Protein AF-A0A940DM36-F1 (afdb_monomer)

Nearest PDB structures (foldseek):
  8oqk-assembly1_A-2  TM=9.450E-01  e=5.232E-14  Tannerella forsythia
  1zbs-assembly1_A-2  TM=9.490E-01  e=1.420E-13  Porphyromonas gingivalis W83
  8ow7-assembly3_E  TM=9.409E-01  e=2.709E-13  Tannerella forsythia
  1zxo-assembly1_F  TM=9.439E-01  e=8.768E-13  Bacteroides thetaiotaomicron
  8oqx-assembly1_B  TM=9.246E-01  e=1.109E-12  Tannerella forsythia

Solvent-accessible surface area (backbone atoms only — not comparable to full-atom values): 10507 Å² total; per-residue (Å²): 59,39,16,25,54,50,30,42,46,63,44,67,80,86,85,51,78,80,44,68,52,82,35,62,43,71,85,73,37,7,44,44,8,26,16,34,46,18,48,55,50,54,56,32,51,74,64,71,66,51,59,67,70,61,48,53,52,48,40,71,75,65,68,64,50,66,67,53,52,51,42,43,62,76,66,45,98,51,29,49,58,61,34,19,65,41,29,65,61,52,57,76,40,44,84,42,69,70,47,30,49,51,55,49,48,30,40,50,49,23,40,67,75,46,60,64,73,52,65,45,84,74,51,84,44,100,89,46,76,49,67,58,44,68,77,38,47,40,27,19,51,51,43,46,78,41,40,69,61,53,55,63,54,23,67,83,71,67,46,47,76,78,46,71,32,52,50,66,61,63,58,50,53,53,50,51,67,68,50,73,80,66,72,81,76,84,80,132

Organism: NCBI:txid2840765

Secondary structure (DSSP, 8-state):
-EESSSEEEEEE-SSSEEEEE---HHHH--TTSHHHHHHHHHHHHTTT-S-HHHHHHHHHHH---HHHHHHHHHH-SSHHHHHHTTHHHHHHTTTSHHHHHHHHHHHHHHHHHTGGGGPPP--EETTEEPPSS--EEEESHHHHHTHHHHHHHHHHHT--EEEEESSHHHHHHHHHHHHTT-PPPPP-

Mean predicted aligned error: 7.23 Å

Structure (mmCIF, N/CA/C/O backbone):
data_AF-A0A940DM36-F1
#
_entry.id   AF-A0A940DM36-F1
#
loop_
_atom_site.group_PDB
_atom_site.id
_atom_site.type_symbol
_atom_site.label_atom_id
_atom_site.label_alt_id
_atom_site.label_comp_id
_atom_site.label_asym_id
_atom_site.label_entity_id
_atom_site.label_seq_id
_atom_site.pdbx_PDB_ins_code
_atom_site.Cartn_x
_atom_site.Cartn_y
_atom_site.Cartn_z
_atom_site.occupancy
_atom_site.B_iso_or_equiv
_atom_site.auth_seq_id
_atom_site.auth_comp_id
_atom_site.auth_asym_id
_atom_site.auth_atom_id
_atom_site.pdbx_PDB_model_num
ATOM 1 N N . ALA A 1 1 ? 9.556 -6.119 -5.961 1.00 96.31 1 ALA A N 1
ATOM 2 C CA . ALA A 1 1 ? 8.873 -5.410 -4.863 1.00 96.31 1 ALA A CA 1
ATOM 3 C C . ALA A 1 1 ? 8.675 -6.355 -3.686 1.00 96.31 1 ALA A C 1
ATOM 5 O O . ALA A 1 1 ? 8.419 -7.535 -3.900 1.00 96.31 1 ALA A O 1
ATOM 6 N N . ILE A 1 2 ? 8.809 -5.846 -2.466 1.00 97.88 2 ILE A N 1
ATOM 7 C CA . ILE A 1 2 ? 8.424 -6.521 -1.224 1.00 97.88 2 ILE A CA 1
ATOM 8 C C . ILE A 1 2 ? 7.180 -5.798 -0.711 1.00 97.88 2 ILE A C 1
ATOM 10 O O . ILE A 1 2 ? 7.235 -4.581 -0.571 1.00 97.88 2 ILE A O 1
ATOM 14 N N . LEU A 1 3 ? 6.085 -6.515 -0.463 1.00 98.00 3 LEU A N 1
ATOM 15 C CA . LEU A 1 3 ? 4.818 -5.969 0.037 1.00 98.00 3 LEU A CA 1
ATOM 16 C C . LEU A 1 3 ? 4.295 -6.860 1.175 1.00 98.00 3 LEU A C 1
ATOM 18 O O . LEU A 1 3 ? 3.673 -7.897 0.940 1.00 98.00 3 LEU A O 1
ATOM 22 N N . GLY A 1 4 ? 4.592 -6.468 2.413 1.00 97.00 4 GLY A N 1
ATOM 23 C CA . GLY A 1 4 ? 4.181 -7.148 3.645 1.00 97.00 4 GLY A CA 1
ATOM 24 C C . GLY A 1 4 ? 3.753 -6.126 4.697 1.00 97.00 4 GLY A C 1
ATOM 25 O O . GLY A 1 4 ? 3.024 -5.190 4.376 1.00 97.00 4 GLY A O 1
ATOM 26 N N . THR A 1 5 ? 4.235 -6.273 5.938 1.00 96.81 5 THR A N 1
ATOM 27 C CA . THR A 1 5 ? 4.062 -5.254 6.992 1.00 96.81 5 THR A CA 1
ATOM 28 C C . THR A 1 5 ? 4.548 -3.884 6.523 1.00 96.81 5 THR A C 1
ATOM 30 O O . THR A 1 5 ? 3.810 -2.916 6.639 1.00 96.81 5 THR A O 1
ATOM 33 N N . GLY A 1 6 ? 5.751 -3.826 5.944 1.00 97.56 6 GLY A N 1
ATOM 34 C CA . GLY A 1 6 ? 6.279 -2.668 5.218 1.00 97.56 6 GLY A CA 1
ATOM 35 C C . GLY A 1 6 ? 6.361 -2.935 3.714 1.00 97.56 6 GLY A C 1
ATOM 36 O O . GLY A 1 6 ? 5.964 -4.004 3.233 1.00 97.56 6 GLY A O 1
ATOM 37 N N . SER A 1 7 ? 6.900 -1.974 2.967 1.00 98.12 7 SER A N 1
ATOM 38 C CA . SER A 1 7 ? 7.117 -2.108 1.525 1.00 98.12 7 SER A CA 1
ATOM 39 C C . SER A 1 7 ? 8.579 -1.855 1.167 1.00 98.12 7 SER A C 1
ATOM 41 O O . SER A 1 7 ? 9.306 -1.169 1.880 1.00 98.12 7 SER A O 1
ATOM 43 N N . ASN A 1 8 ? 9.043 -2.409 0.051 1.00 98.06 8 ASN A N 1
ATOM 44 C CA . ASN A 1 8 ? 10.325 -2.023 -0.531 1.00 98.06 8 ASN A CA 1
ATOM 45 C C . ASN A 1 8 ? 10.339 -2.314 -2.035 1.00 98.06 8 ASN A C 1
ATOM 47 O O . ASN A 1 8 ? 9.617 -3.181 -2.538 1.00 98.06 8 ASN A O 1
ATOM 51 N N . SER A 1 9 ? 11.202 -1.638 -2.781 1.00 98.06 9 SER A N 1
ATOM 52 C CA . SER A 1 9 ? 11.382 -1.879 -4.210 1.00 98.06 9 SER A CA 1
ATOM 53 C C . SER A 1 9 ? 12.857 -1.839 -4.583 1.00 98.06 9 SER A C 1
ATOM 55 O O . SER A 1 9 ? 13.638 -1.096 -4.002 1.00 98.06 9 SER A O 1
ATOM 57 N N . CYS A 1 10 ? 13.263 -2.643 -5.559 1.00 97.00 10 CYS A N 1
ATOM 58 C CA . C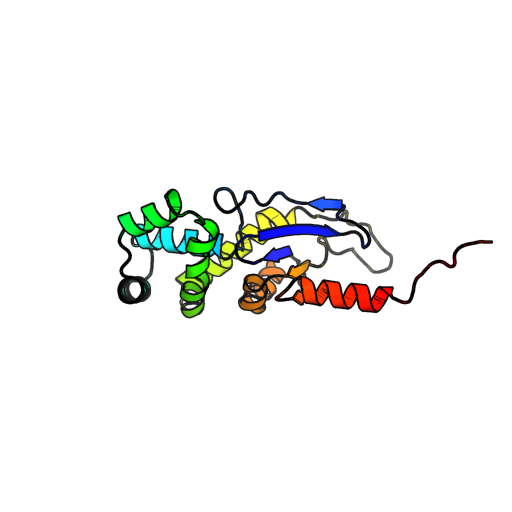YS A 1 10 ? 14.599 -2.560 -6.132 1.00 97.00 10 CYS A CA 1
ATOM 59 C C . CYS A 1 10 ? 14.589 -3.033 -7.586 1.00 97.00 10 CYS A C 1
ATOM 61 O O . CYS A 1 10 ? 13.700 -3.791 -7.983 1.00 97.00 10 CYS A O 1
ATOM 63 N N . LEU A 1 11 ? 15.587 -2.588 -8.347 1.00 96.50 11 LEU A N 1
ATOM 64 C CA . LEU A 1 11 ? 15.924 -3.105 -9.666 1.00 96.50 11 LEU A CA 1
ATOM 65 C C . LEU A 1 11 ? 17.074 -4.100 -9.525 1.00 96.50 11 LEU A C 1
ATOM 67 O O . LEU A 1 11 ? 18.105 -3.780 -8.928 1.00 96.50 11 LEU A O 1
ATOM 71 N N . TYR A 1 12 ? 16.876 -5.288 -10.083 1.00 93.75 12 TYR A N 1
ATOM 72 C CA . TYR A 1 12 ? 17.831 -6.388 -10.088 1.00 93.75 12 TYR A CA 1
ATOM 73 C C . TYR A 1 12 ? 18.274 -6.656 -11.527 1.00 93.75 12 TYR A C 1
ATOM 75 O O . TYR A 1 12 ? 17.419 -6.788 -12.399 1.00 93.75 12 TYR A O 1
ATOM 83 N N . ASP A 1 13 ? 19.581 -6.723 -11.776 1.00 90.62 13 ASP A N 1
ATOM 84 C CA . ASP A 1 13 ? 20.147 -6.935 -13.122 1.00 90.62 13 ASP A CA 1
ATOM 85 C C . ASP A 1 13 ? 20.336 -8.420 -13.489 1.00 90.62 13 ASP A C 1
ATOM 87 O O . ASP A 1 13 ? 20.765 -8.735 -14.595 1.00 90.62 13 ASP A O 1
ATOM 91 N N . GLY A 1 14 ? 19.995 -9.335 -12.577 1.00 90.69 14 GLY A N 1
ATOM 92 C CA . GLY A 1 14 ? 20.249 -10.772 -12.718 1.00 90.69 14 GLY A CA 1
ATOM 93 C C . GLY A 1 14 ? 21.382 -11.283 -11.828 1.00 90.69 14 GLY A C 1
ATOM 94 O O . GLY A 1 14 ? 21.450 -12.487 -11.587 1.00 90.69 14 GLY A O 1
ATOM 95 N N . GLU A 1 15 ? 22.212 -10.388 -11.287 1.00 92.06 15 GLU A N 1
ATOM 96 C CA . GLU A 1 15 ? 23.309 -10.722 -10.374 1.00 92.06 15 GLU A CA 1
ATOM 97 C C . GLU A 1 15 ? 23.196 -9.958 -9.051 1.00 92.06 15 GLU A C 1
ATOM 99 O O . GLU A 1 15 ? 23.295 -10.556 -7.976 1.00 92.06 15 GLU A O 1
ATOM 104 N N . ARG A 1 16 ? 22.909 -8.652 -9.106 1.00 94.12 16 ARG A N 1
ATOM 105 C CA . ARG A 1 16 ? 22.867 -7.751 -7.948 1.00 94.12 16 ARG A CA 1
ATOM 106 C C . ARG A 1 16 ? 21.761 -6.700 -8.042 1.00 94.12 16 ARG A C 1
ATOM 108 O O . ARG A 1 16 ? 21.152 -6.453 -9.080 1.00 94.12 16 ARG A O 1
ATOM 115 N N . ILE A 1 17 ? 21.505 -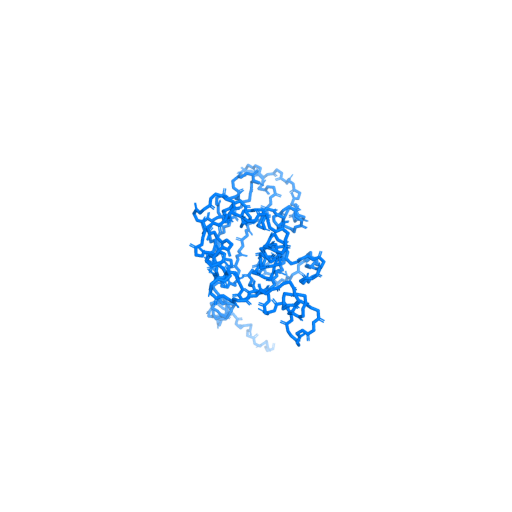6.048 -6.910 1.00 94.75 17 ILE A N 1
ATOM 116 C CA . ILE A 1 17 ? 20.630 -4.876 -6.849 1.00 94.75 17 ILE A CA 1
ATOM 117 C C . ILE A 1 17 ? 21.393 -3.668 -7.402 1.00 94.75 17 ILE A C 1
ATOM 119 O O . ILE A 1 17 ? 22.422 -3.284 -6.848 1.00 94.75 17 ILE A O 1
ATOM 123 N N . VAL A 1 18 ? 20.872 -3.053 -8.465 1.00 95.06 18 VAL A N 1
ATOM 124 C CA . VAL A 1 18 ? 21.487 -1.883 -9.127 1.00 95.06 18 VAL A CA 1
ATOM 125 C C . VAL A 1 18 ? 20.815 -0.563 -8.765 1.00 95.06 18 VAL A C 1
ATOM 127 O O . VAL A 1 18 ? 21.416 0.500 -8.894 1.00 95.06 18 VAL A O 1
ATOM 130 N N . LYS A 1 19 ? 19.568 -0.609 -8.284 1.00 95.62 19 LYS A N 1
ATOM 131 C CA . LYS A 1 19 ? 18.837 0.571 -7.812 1.00 95.62 19 LYS A CA 1
ATOM 132 C C . LYS A 1 19 ? 17.847 0.175 -6.726 1.00 95.62 19 LYS A C 1
ATOM 134 O O . LYS A 1 19 ? 17.208 -0.867 -6.820 1.00 95.62 19 LYS A O 1
ATOM 139 N N . ASN A 1 20 ? 17.690 1.022 -5.717 1.00 97.12 20 ASN A N 1
ATOM 140 C CA . ASN A 1 20 ? 16.698 0.872 -4.657 1.00 97.12 20 ASN A 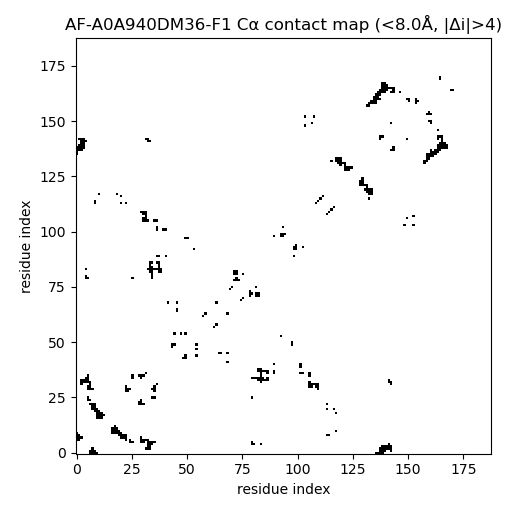CA 1
ATOM 141 C C . ASN A 1 20 ? 16.090 2.246 -4.364 1.00 97.12 20 ASN A C 1
ATOM 143 O O . ASN A 1 20 ? 16.818 3.216 -4.151 1.00 97.12 20 ASN A O 1
ATOM 147 N N . ILE A 1 21 ? 14.763 2.326 -4.382 1.00 97.69 21 ILE A N 1
ATOM 148 C CA . ILE A 1 21 ? 14.032 3.491 -3.894 1.00 97.69 21 ILE A CA 1
ATOM 149 C C . ILE A 1 21 ? 13.795 3.278 -2.406 1.00 97.69 21 ILE A C 1
ATOM 151 O O . ILE A 1 21 ? 13.248 2.253 -1.998 1.00 97.69 21 ILE A O 1
ATOM 155 N N . ARG A 1 22 ? 14.250 4.237 -1.596 1.00 96.94 22 ARG A N 1
ATOM 156 C CA . ARG A 1 22 ? 14.149 4.153 -0.139 1.00 96.94 22 ARG A CA 1
ATOM 157 C C . ARG A 1 22 ? 12.670 4.159 0.268 1.00 96.94 22 ARG A C 1
ATOM 159 O O . ARG A 1 22 ? 11.961 5.066 -0.157 1.00 96.94 22 ARG A O 1
ATOM 166 N N . PRO A 1 23 ? 12.221 3.222 1.120 1.00 95.69 23 PRO A N 1
ATOM 167 C CA . PRO A 1 23 ? 10.799 3.064 1.420 1.00 95.69 23 PRO A CA 1
ATOM 168 C C . PRO A 1 23 ? 10.243 4.104 2.401 1.00 95.69 23 PRO A C 1
ATOM 170 O O . PRO A 1 23 ? 9.039 4.182 2.578 1.00 95.69 23 PRO A O 1
ATOM 173 N N . GLY A 1 24 ? 11.086 4.876 3.098 1.00 94.62 24 GLY A N 1
ATOM 174 C CA . GLY A 1 24 ? 10.642 5.866 4.096 1.00 94.62 24 GLY A CA 1
ATOM 175 C C . GLY A 1 24 ? 10.113 5.268 5.409 1.00 94.62 24 GLY A C 1
ATOM 176 O O . GLY A 1 24 ? 10.009 5.982 6.405 1.00 94.62 24 GLY A O 1
ATOM 177 N N . GLY A 1 25 ? 9.847 3.959 5.437 1.00 94.44 25 GLY A N 1
ATOM 178 C CA . GLY A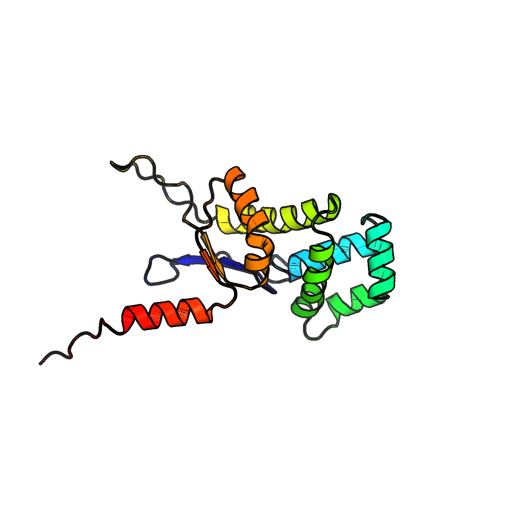 1 25 ? 9.295 3.260 6.592 1.00 94.44 25 GLY A CA 1
ATOM 179 C C . GLY A 1 25 ? 7.855 3.677 6.889 1.00 94.44 25 GLY A C 1
ATOM 180 O O . GLY A 1 25 ? 7.302 4.581 6.262 1.00 94.44 25 GLY A O 1
ATOM 181 N N . TYR A 1 26 ? 7.256 3.049 7.899 1.00 93.12 26 TYR A N 1
ATOM 182 C CA . TYR A 1 26 ? 5.830 3.206 8.189 1.00 93.12 26 TYR A CA 1
ATOM 183 C C . TYR A 1 26 ? 5.390 4.639 8.546 1.00 93.12 26 TYR A C 1
ATOM 185 O O . TYR A 1 26 ? 4.202 4.906 8.600 1.00 93.12 26 TYR A O 1
ATOM 193 N N . VAL A 1 27 ? 6.288 5.584 8.817 1.00 94.62 27 VAL A N 1
ATOM 194 C CA . VAL A 1 27 ? 5.876 6.974 9.088 1.00 94.62 27 VAL A CA 1
ATOM 195 C C . VAL A 1 27 ? 5.877 7.811 7.812 1.00 94.62 27 VAL A C 1
ATOM 197 O O . VAL A 1 27 ? 4.925 8.544 7.562 1.00 94.62 27 VAL A O 1
ATOM 200 N N . LEU A 1 28 ? 6.941 7.716 7.008 1.00 96.44 28 LEU A N 1
ATOM 201 C CA . LEU A 1 28 ? 7.188 8.635 5.888 1.00 96.44 28 LEU A CA 1
ATOM 202 C C . LEU A 1 28 ? 6.844 8.044 4.516 1.00 96.44 28 LEU A C 1
ATOM 204 O O . LEU A 1 28 ? 6.815 8.783 3.534 1.00 96.44 28 LEU A O 1
ATOM 208 N N . GLY A 1 29 ? 6.609 6.736 4.443 1.00 97.00 29 GLY A N 1
ATOM 209 C CA . GLY A 1 29 ? 6.252 6.041 3.214 1.00 97.00 29 GLY A CA 1
ATOM 210 C C . GLY A 1 29 ? 5.638 4.680 3.514 1.00 97.00 29 GLY A C 1
ATOM 211 O O . GLY A 1 29 ? 4.558 4.586 4.110 1.00 97.00 29 GLY A O 1
ATOM 212 N N . ASP A 1 30 ? 6.336 3.624 3.107 1.00 97.38 30 ASP A N 1
ATOM 213 C CA . ASP A 1 30 ? 5.845 2.250 3.085 1.00 97.38 30 ASP A CA 1
ATOM 214 C C . ASP A 1 30 ? 4.529 2.100 2.304 1.00 97.38 30 ASP A C 1
ATOM 216 O O . ASP A 1 30 ? 3.676 1.275 2.642 1.00 97.38 30 ASP A O 1
ATOM 220 N N . GLU A 1 31 ? 4.340 2.911 1.265 1.00 98.56 31 GLU A N 1
ATOM 221 C CA . GLU A 1 31 ? 3.142 2.864 0.436 1.00 98.56 31 GLU A CA 1
ATOM 222 C C . GLU A 1 31 ? 2.939 1.450 -0.133 1.00 98.56 31 GLU A C 1
ATOM 224 O O . GLU A 1 31 ? 3.891 0.738 -0.453 1.00 98.56 31 GLU A O 1
ATOM 229 N N . GLY A 1 32 ? 1.689 0.996 -0.232 1.00 98.06 32 GLY A N 1
ATOM 230 C CA . GLY A 1 32 ? 1.369 -0.362 -0.689 1.00 98.06 32 GLY A CA 1
ATOM 231 C C . GLY A 1 32 ? 1.615 -1.465 0.348 1.00 98.06 32 GLY A C 1
ATOM 232 O O . GLY A 1 32 ? 1.339 -2.630 0.074 1.00 98.06 32 GLY A O 1
ATOM 233 N N . SER A 1 33 ? 2.107 -1.139 1.545 1.00 98.50 33 SER A N 1
ATOM 234 C CA . SER A 1 33 ? 2.200 -2.093 2.655 1.00 98.50 33 SER A CA 1
ATOM 235 C C . SER A 1 33 ? 0.896 -2.223 3.444 1.00 98.50 33 SER A C 1
ATOM 237 O O . SER A 1 33 ? 0.013 -1.361 3.366 1.00 98.50 33 SER A O 1
ATOM 239 N N . ALA A 1 34 ? 0.816 -3.270 4.269 1.00 98.44 34 ALA A N 1
ATOM 240 C CA . ALA A 1 34 ? -0.255 -3.432 5.245 1.00 98.44 34 ALA A CA 1
ATOM 241 C C . ALA A 1 34 ? -0.213 -2.345 6.332 1.00 98.44 34 ALA A C 1
ATOM 243 O O . ALA A 1 34 ? -1.268 -1.858 6.729 1.00 98.44 34 ALA A O 1
ATOM 244 N N . ALA A 1 35 ? 0.973 -1.901 6.775 1.00 98.19 35 ALA A N 1
ATOM 245 C CA . ALA A 1 35 ? 1.066 -0.806 7.743 1.00 98.19 35 ALA A CA 1
ATO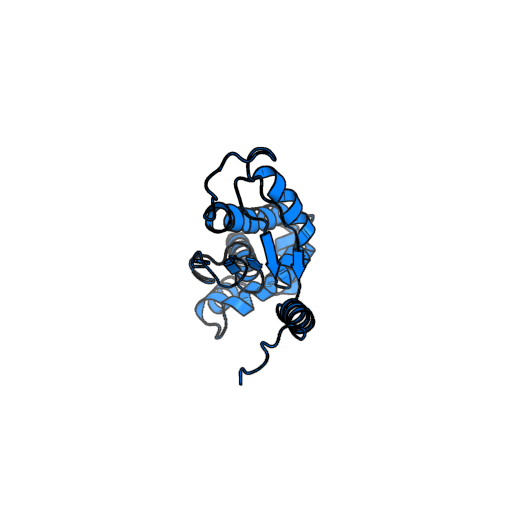M 246 C C . ALA A 1 35 ? 0.532 0.508 7.161 1.00 98.19 35 ALA A C 1
ATOM 248 O O . ALA A 1 35 ? -0.151 1.253 7.856 1.00 98.19 35 ALA A O 1
ATOM 249 N N . SER A 1 36 ? 0.814 0.799 5.888 1.00 98.56 36 SER A N 1
ATOM 250 C CA . SER A 1 36 ? 0.258 1.975 5.205 1.00 98.56 36 SER A CA 1
ATOM 251 C C . SER A 1 36 ? -1.260 1.904 5.099 1.00 98.56 36 SER A C 1
ATOM 253 O O . SER A 1 36 ? -1.933 2.863 5.474 1.00 98.56 36 SER A O 1
ATOM 255 N N . LEU A 1 37 ? -1.806 0.747 4.710 1.00 98.75 37 LEU A N 1
ATOM 256 C CA . LEU A 1 37 ? -3.254 0.549 4.658 1.00 98.75 37 LEU A CA 1
ATOM 257 C C . LEU A 1 37 ? -3.914 0.737 6.032 1.00 98.75 37 LEU A C 1
ATOM 259 O O . LEU A 1 37 ? -4.874 1.492 6.151 1.00 98.75 37 LEU A O 1
ATOM 263 N N . GLY A 1 38 ? -3.368 0.108 7.076 1.00 98.00 38 GLY A N 1
ATOM 264 C CA . GLY A 1 38 ? -3.883 0.247 8.437 1.00 98.00 38 GLY A CA 1
ATOM 265 C C . GLY A 1 38 ? -3.834 1.690 8.940 1.00 98.00 38 GLY A C 1
ATOM 266 O O . GLY A 1 38 ? -4.783 2.152 9.565 1.00 98.00 38 GLY A O 1
ATOM 267 N N . ARG A 1 39 ? -2.774 2.451 8.619 1.00 97.50 39 ARG A N 1
ATOM 268 C CA . ARG A 1 39 ? -2.694 3.876 8.985 1.00 97.50 39 ARG A CA 1
ATOM 269 C C . ARG A 1 39 ? -3.770 4.694 8.287 1.00 97.50 39 ARG A C 1
ATOM 271 O O . ARG A 1 39 ? -4.374 5.547 8.929 1.00 97.50 39 ARG A O 1
ATOM 278 N N . MET A 1 40 ? -3.977 4.466 6.988 1.00 98.38 40 MET A N 1
ATOM 279 C CA . MET A 1 40 ? -5.019 5.150 6.217 1.00 98.38 40 MET A CA 1
ATOM 280 C C . MET A 1 40 ? -6.393 4.879 6.833 1.00 98.38 40 MET A C 1
ATOM 282 O O . MET A 1 40 ? -7.112 5.823 7.141 1.00 98.38 40 MET A O 1
ATOM 286 N N . PHE A 1 41 ? -6.692 3.610 7.117 1.00 98.56 41 PHE A N 1
ATOM 287 C CA . PHE A 1 41 ? -7.945 3.201 7.742 1.00 98.56 41 PHE A CA 1
ATOM 288 C C . PHE A 1 41 ? -8.148 3.831 9.123 1.00 98.56 41 PHE A C 1
ATOM 290 O O . PHE A 1 41 ? -9.164 4.476 9.356 1.00 98.56 41 PHE A O 1
ATOM 297 N N . LEU A 1 42 ? -7.170 3.711 10.028 1.00 97.62 42 LEU A N 1
ATOM 298 C CA . LEU A 1 42 ? -7.268 4.290 11.370 1.00 97.62 42 LEU A CA 1
ATOM 299 C C . LEU A 1 42 ? -7.387 5.817 11.327 1.00 97.62 42 LEU A C 1
ATOM 301 O O . LEU A 1 42 ? -8.088 6.388 12.157 1.00 97.62 42 LEU A O 1
ATOM 305 N N . SER A 1 43 ? -6.721 6.482 10.375 1.00 97.31 43 SER A N 1
ATOM 306 C CA . SER A 1 43 ? -6.829 7.934 10.211 1.00 97.31 43 SER A CA 1
ATOM 307 C C . SER A 1 43 ? -8.231 8.364 9.793 1.00 97.31 43 SER A C 1
ATOM 309 O O . SER A 1 43 ? -8.710 9.382 10.290 1.00 97.31 43 SER A O 1
ATOM 311 N N . ASP A 1 44 ? -8.869 7.607 8.903 1.00 98.25 44 ASP A N 1
ATOM 312 C CA . ASP A 1 44 ? -10.222 7.894 8.432 1.00 98.25 44 ASP A CA 1
ATOM 313 C C . ASP A 1 44 ? -11.267 7.486 9.490 1.00 98.25 44 ASP A C 1
ATOM 315 O O . ASP A 1 44 ? -12.231 8.221 9.698 1.00 98.25 44 ASP A O 1
ATOM 319 N N . TYR A 1 45 ? -11.026 6.414 10.258 1.00 97.44 45 TYR A N 1
ATOM 320 C CA . TYR A 1 45 ? -11.851 6.007 11.406 1.00 97.44 45 TYR A CA 1
ATOM 321 C C . TYR A 1 45 ? -11.920 7.094 12.487 1.00 97.44 45 TYR A C 1
ATOM 323 O O . TYR A 1 45 ? -13.007 7.518 12.865 1.00 97.44 45 TYR A O 1
ATOM 331 N N . ILE A 1 46 ? -10.774 7.611 12.955 1.00 95.88 46 ILE A N 1
ATOM 332 C CA . ILE A 1 46 ? -10.759 8.640 14.016 1.00 95.88 46 ILE A CA 1
ATOM 333 C C . ILE A 1 46 ? -11.309 10.000 13.565 1.00 95.88 46 ILE A C 1
ATOM 335 O O . ILE A 1 46 ? -11.561 10.861 14.404 1.00 95.88 46 ILE A O 1
ATOM 339 N N . LYS A 1 47 ? -11.428 10.217 12.252 1.00 96.69 47 LYS A N 1
ATOM 340 C CA . LYS A 1 47 ? -12.019 11.420 11.651 1.00 96.69 47 LYS A CA 1
ATOM 341 C C . LYS A 1 47 ? -13.475 11.214 11.239 1.00 96.69 47 LYS A C 1
ATOM 343 O O . LYS A 1 47 ? -14.036 12.124 10.638 1.00 96.69 47 LYS A O 1
ATOM 348 N N . GLU A 1 48 ? -14.046 10.042 11.522 1.00 96.31 48 GLU A N 1
ATOM 349 C CA . GLU A 1 48 ? -15.433 9.702 11.187 1.00 96.31 48 GLU A CA 1
ATOM 350 C C . GLU A 1 48 ? -15.714 9.829 9.674 1.00 96.31 48 GLU A C 1
ATOM 352 O O . GLU A 1 48 ? -16.760 10.309 9.253 1.00 96.31 48 GLU A O 1
ATOM 357 N N . LEU A 1 49 ? -14.742 9.432 8.837 1.00 97.94 49 LEU A N 1
ATOM 358 C CA . LEU A 1 49 ? -14.837 9.490 7.368 1.00 97.94 49 LEU A CA 1
ATOM 359 C C . LEU A 1 49 ? -15.215 8.152 6.723 1.00 97.94 49 LEU A C 1
ATOM 361 O O . LEU A 1 49 ? -15.459 8.111 5.515 1.00 97.94 49 LEU A O 1
ATOM 365 N N . LEU A 1 50 ? -15.190 7.063 7.493 1.00 98.19 50 LEU A N 1
ATOM 366 C CA . LEU A 1 50 ? -15.587 5.741 7.016 1.00 98.19 50 LEU A CA 1
ATOM 367 C C . LEU A 1 50 ? -17.112 5.669 6.849 1.00 98.19 50 LEU A C 1
ATOM 369 O O . LEU A 1 50 ? -17.825 6.362 7.572 1.00 98.19 50 LEU A O 1
ATOM 373 N N . PRO A 1 51 ? -17.627 4.796 5.965 1.00 98.31 51 PRO A N 1
ATOM 374 C CA . PRO A 1 51 ? -19.048 4.466 5.950 1.00 98.31 51 PRO A CA 1
ATOM 375 C C . PRO A 1 51 ? -19.531 3.992 7.330 1.00 98.31 51 PRO A C 1
ATOM 377 O O . PRO A 1 51 ? -18.832 3.212 7.986 1.00 98.31 51 PRO A O 1
ATOM 380 N N . ASP A 1 52 ? -20.731 4.417 7.737 1.00 97.44 52 ASP A N 1
ATOM 381 C CA . ASP A 1 52 ? -21.288 4.145 9.073 1.00 97.44 52 ASP A CA 1
ATOM 382 C C . ASP A 1 52 ? -21.269 2.649 9.419 1.00 97.44 52 ASP A C 1
ATOM 384 O O . ASP A 1 52 ? -20.797 2.266 10.486 1.00 97.44 52 ASP A O 1
ATOM 388 N N . GLU A 1 53 ? -21.673 1.789 8.478 1.00 97.44 53 GLU A N 1
ATOM 389 C CA . GLU A 1 53 ? -21.695 0.330 8.657 1.00 97.44 53 GLU A CA 1
ATOM 390 C C . GLU A 1 53 ? -20.305 -0.244 8.982 1.00 97.44 53 GLU A C 1
ATOM 392 O O . GLU A 1 53 ? -20.159 -1.078 9.876 1.00 97.44 53 GLU A O 1
ATOM 397 N N . VAL A 1 54 ? -19.262 0.247 8.306 1.00 97.94 54 VAL A N 1
ATOM 398 C CA . VAL A 1 54 ? -17.880 -0.202 8.525 1.00 97.94 54 VAL A CA 1
ATOM 399 C C . VAL A 1 54 ? -17.346 0.321 9.853 1.00 97.94 54 VAL A C 1
ATOM 401 O O . VAL A 1 54 ? -16.610 -0.386 10.544 1.00 97.94 54 VAL A O 1
ATOM 404 N N . SER A 1 55 ? -17.692 1.562 10.204 1.00 96.25 55 SER A N 1
ATOM 405 C CA . SER A 1 55 ? -17.295 2.180 11.468 1.00 96.25 55 SER A CA 1
ATOM 406 C C . SER A 1 55 ? -17.943 1.479 12.665 1.00 96.25 55 SER A C 1
ATOM 408 O O . SER A 1 55 ? -17.268 1.230 13.666 1.00 96.25 55 SER A O 1
ATOM 410 N N . ASP A 1 56 ? -19.225 1.133 12.569 1.00 95.75 56 ASP A N 1
ATOM 411 C CA . ASP A 1 56 ? -19.960 0.451 13.633 1.00 95.75 56 ASP A CA 1
ATOM 412 C C . ASP A 1 56 ? -19.494 -1.001 13.815 1.00 95.75 56 ASP A C 1
ATOM 414 O O . ASP A 1 56 ? -19.254 -1.413 14.955 1.00 95.75 56 ASP A O 1
ATOM 418 N N . ASP A 1 57 ? -19.262 -1.748 12.725 1.00 97.06 57 ASP A N 1
ATOM 419 C CA . ASP A 1 57 ? -18.655 -3.091 12.778 1.00 97.06 57 ASP A CA 1
ATOM 420 C C . ASP A 1 57 ? -17.257 -3.030 13.413 1.00 97.06 57 ASP A C 1
ATOM 422 O O . ASP A 1 57 ? -16.965 -3.774 14.353 1.00 97.06 57 ASP A O 1
ATOM 426 N N . PHE A 1 58 ? -16.423 -2.067 13.001 1.00 96.12 58 PHE A N 1
ATOM 427 C CA . PHE A 1 58 ? -15.064 -1.920 13.530 1.00 96.12 58 PHE A CA 1
ATOM 428 C C . PHE A 1 58 ? -15.074 -1.584 15.021 1.00 96.12 58 PHE A C 1
ATOM 430 O O . PHE A 1 58 ? -14.310 -2.152 15.807 1.00 96.12 58 PHE A O 1
ATOM 437 N N . ARG A 1 59 ? -15.958 -0.670 15.434 1.00 93.00 59 ARG A N 1
ATOM 438 C CA . ARG A 1 59 ? -16.118 -0.291 16.839 1.00 93.00 59 ARG A CA 1
ATOM 439 C C . ARG A 1 59 ? -16.604 -1.471 17.674 1.00 93.00 59 ARG A C 1
ATOM 441 O O . ARG A 1 59 ? -16.114 -1.646 18.788 1.00 93.00 59 ARG A O 1
ATOM 448 N N . SER A 1 60 ? -17.520 -2.282 17.148 1.00 94.25 60 SER A N 1
ATOM 449 C CA . SER A 1 60 ? -18.003 -3.485 17.827 1.00 94.25 60 SER A CA 1
ATOM 450 C C . SER A 1 60 ? -16.921 -4.563 17.951 1.00 94.25 60 SER A C 1
ATOM 452 O O . SER A 1 60 ? -16.866 -5.244 18.973 1.00 94.25 60 SER A O 1
ATOM 454 N N . GLU A 1 61 ? -16.076 -4.738 16.933 1.00 94.12 61 GLU A N 1
ATOM 455 C CA . GLU A 1 61 ? -15.036 -5.774 16.911 1.00 94.12 61 GLU A CA 1
ATOM 456 C C . GLU A 1 61 ? -13.816 -5.396 17.768 1.00 94.12 61 GLU A C 1
ATOM 458 O O . GLU A 1 61 ? -13.292 -6.234 18.503 1.00 94.12 61 GLU A O 1
ATOM 463 N N . TYR A 1 62 ? -13.380 -4.133 17.718 1.00 92.31 62 TYR A N 1
ATOM 464 C CA . TYR A 1 62 ? -12.115 -3.707 18.326 1.00 92.31 62 TYR A CA 1
ATOM 465 C C . TYR A 1 62 ? -12.262 -2.787 19.541 1.00 92.31 62 TYR A C 1
ATOM 467 O O . TYR A 1 62 ? -11.311 -2.658 20.313 1.00 92.31 62 TYR A O 1
ATOM 475 N N . GLY A 1 63 ? -13.409 -2.126 19.726 1.00 89.06 63 GLY A N 1
ATOM 476 C CA . GLY A 1 63 ? -13.646 -1.231 20.866 1.00 89.06 63 GLY A CA 1
ATOM 477 C C . GLY A 1 63 ? -12.648 -0.071 20.981 1.00 89.06 63 GLY A C 1
ATOM 478 O O . GLY A 1 63 ? -12.405 0.422 22.081 1.00 89.06 63 GLY A O 1
ATOM 479 N N . LEU A 1 64 ? -12.026 0.341 19.871 1.00 88.81 64 LEU A N 1
ATOM 480 C CA . LEU A 1 64 ? -10.979 1.360 19.874 1.00 88.81 64 LEU A CA 1
ATOM 481 C C . LEU A 1 64 ? -11.582 2.763 19.864 1.00 88.81 64 LEU A C 1
ATOM 483 O O . LEU A 1 64 ? -12.276 3.148 18.922 1.00 88.81 64 LEU A O 1
ATOM 487 N N . ASP A 1 65 ? -11.258 3.543 20.890 1.00 89.81 65 ASP A N 1
ATOM 488 C CA . ASP A 1 65 ? -11.490 4.983 20.907 1.00 89.81 65 ASP A CA 1
ATOM 489 C C . ASP A 1 65 ? -10.280 5.756 20.346 1.00 89.81 65 ASP A C 1
ATOM 491 O O . ASP A 1 65 ? -9.223 5.192 20.038 1.00 89.81 65 ASP A O 1
ATOM 495 N N . TYR A 1 66 ? -10.424 7.077 20.221 1.00 92.12 66 TYR A N 1
ATOM 496 C CA . TYR A 1 66 ? -9.352 7.957 19.752 1.00 92.12 66 TYR A CA 1
ATOM 497 C C . TYR A 1 66 ? -8.045 7.778 20.547 1.00 92.12 66 TYR A C 1
ATOM 499 O O . TYR A 1 66 ? -6.963 7.692 19.961 1.00 92.12 66 TYR A O 1
ATOM 507 N N . ASN A 1 67 ? -8.124 7.688 21.878 1.00 94.00 67 ASN A N 1
ATOM 508 C CA . ASN A 1 67 ? -6.943 7.578 22.735 1.00 94.00 67 ASN A CA 1
ATOM 509 C C . ASN A 1 67 ? -6.233 6.232 22.560 1.00 94.00 67 ASN A C 1
ATOM 511 O O . ASN A 1 67 ? -5.001 6.184 22.572 1.00 94.00 67 ASN A O 1
ATOM 515 N N . ALA A 1 68 ? -6.988 5.149 22.384 1.00 91.88 68 ALA A N 1
ATOM 516 C CA . ALA A 1 68 ? -6.462 3.823 22.110 1.00 91.88 68 ALA A CA 1
ATOM 517 C C . ALA A 1 68 ? -5.710 3.803 20.774 1.00 91.88 68 ALA A C 1
ATOM 519 O O . ALA A 1 68 ? -4.573 3.332 20.732 1.00 91.88 68 ALA A O 1
ATOM 520 N N . VAL A 1 69 ? -6.277 4.404 19.720 1.00 93.50 69 VAL A N 1
ATOM 521 C CA . VAL A 1 69 ? -5.610 4.528 18.411 1.00 93.50 69 VAL A CA 1
ATOM 522 C C . VAL A 1 69 ? -4.323 5.351 18.516 1.00 93.50 69 VAL A C 1
ATOM 524 O O . VAL A 1 69 ? -3.272 4.921 18.040 1.00 93.50 69 VAL A O 1
ATOM 527 N N . VAL A 1 70 ? -4.360 6.508 19.182 1.00 93.25 70 VAL A N 1
ATOM 528 C CA . VAL A 1 70 ? -3.166 7.347 19.386 1.00 93.25 70 VAL A CA 1
ATOM 529 C C . VAL A 1 70 ? -2.092 6.585 20.169 1.00 93.25 70 VAL A C 1
ATOM 531 O O . VAL A 1 70 ? -0.926 6.570 19.776 1.00 93.25 70 VAL A O 1
ATOM 534 N N . ASN A 1 71 ? -2.455 5.904 21.257 1.00 93.06 71 ASN A N 1
ATOM 535 C CA . ASN A 1 71 ? -1.493 5.120 22.031 1.00 93.06 71 ASN A CA 1
ATOM 536 C C . ASN A 1 71 ? -0.888 3.977 21.205 1.00 93.06 71 ASN A C 1
ATOM 538 O O . ASN A 1 71 ? 0.322 3.764 21.279 1.00 93.06 71 ASN A O 1
ATOM 542 N N . LEU A 1 72 ? -1.691 3.291 20.390 1.00 91.31 72 LEU A N 1
ATOM 543 C CA . LEU A 1 72 ? -1.215 2.235 19.501 1.00 91.31 72 LEU A CA 1
ATOM 544 C C . LEU A 1 72 ? -0.138 2.754 18.537 1.00 91.31 72 LEU A C 1
ATOM 546 O O . LEU A 1 72 ? 0.915 2.141 18.390 1.00 91.31 72 LEU A O 1
ATOM 550 N N . VAL A 1 73 ? -0.367 3.915 17.919 1.00 91.56 73 VAL A N 1
ATOM 551 C CA . VAL A 1 73 ? 0.552 4.479 16.920 1.00 91.56 73 VAL A CA 1
ATOM 552 C C . VAL A 1 73 ? 1.830 5.035 17.555 1.00 91.56 73 VAL A C 1
ATOM 554 O O . VAL A 1 73 ? 2.914 4.848 17.007 1.00 91.56 73 VAL A O 1
ATOM 557 N N . TYR A 1 74 ? 1.730 5.717 18.700 1.00 91.44 74 TYR A N 1
ATOM 558 C CA . TYR A 1 74 ? 2.860 6.470 19.263 1.00 91.44 74 TYR A CA 1
ATOM 559 C C . TYR A 1 74 ? 3.604 5.771 20.403 1.00 91.44 74 TYR A C 1
ATOM 561 O O . TYR A 1 74 ? 4.737 6.150 20.696 1.00 91.44 74 TYR A O 1
ATOM 569 N N . LYS A 1 75 ? 2.983 4.800 21.081 1.00 92.44 75 LYS A N 1
ATOM 570 C CA . LYS A 1 75 ? 3.536 4.192 22.306 1.00 92.44 75 LYS A CA 1
ATOM 571 C C . LYS A 1 75 ? 3.729 2.683 22.225 1.00 92.44 75 LYS A C 1
ATOM 573 O O . LYS A 1 75 ? 4.338 2.121 23.132 1.00 92.44 75 LYS A O 1
ATOM 578 N N . SER A 1 76 ? 3.228 2.028 21.180 1.00 92.50 76 SER A N 1
ATOM 579 C CA . SER A 1 76 ? 3.496 0.607 20.972 1.00 92.50 76 SER A CA 1
ATOM 580 C C . SER A 1 76 ? 5.005 0.341 20.826 1.00 92.50 76 SER A C 1
ATOM 582 O O . SER A 1 76 ? 5.711 1.153 20.222 1.00 92.50 76 SER A O 1
ATOM 584 N N . PRO A 1 77 ? 5.521 -0.806 21.314 1.00 91.81 77 PRO A N 1
ATOM 585 C CA . PRO A 1 77 ? 6.878 -1.253 20.999 1.00 91.81 77 PRO A CA 1
ATOM 586 C C . PRO A 1 77 ? 7.078 -1.562 19.502 1.00 91.81 77 PRO A C 1
ATOM 588 O O . PRO A 1 77 ? 8.206 -1.487 19.007 1.00 91.81 77 PRO A O 1
ATOM 591 N N . HIS A 1 78 ? 6.010 -1.904 18.770 1.00 92.94 78 HIS A N 1
ATOM 592 C CA . HIS A 1 78 ? 6.051 -2.332 17.367 1.00 92.94 78 HIS A CA 1
ATOM 593 C C . HIS A 1 78 ? 4.928 -1.692 16.524 1.00 92.94 78 HIS A C 1
ATOM 595 O O . HIS A 1 78 ? 4.146 -2.399 15.886 1.00 92.94 78 HIS A O 1
ATOM 601 N N . PRO A 1 79 ? 4.868 -0.351 16.426 1.00 93.81 79 PRO A N 1
ATOM 602 C CA . PRO A 1 79 ? 3.711 0.362 15.876 1.00 93.81 79 PRO A CA 1
ATOM 603 C C . PRO A 1 79 ? 3.417 0.016 14.410 1.00 93.81 79 PRO A C 1
ATOM 605 O O . PRO A 1 79 ? 2.262 -0.062 14.006 1.00 93.81 79 PRO A O 1
ATOM 608 N N . ALA A 1 80 ? 4.445 -0.258 13.601 1.00 93.62 80 ALA A N 1
ATOM 609 C CA . ALA A 1 80 ? 4.251 -0.684 12.215 1.00 93.62 80 ALA A CA 1
ATOM 610 C C . ALA A 1 80 ? 3.525 -2.038 12.110 1.00 93.62 80 ALA A C 1
ATOM 612 O O . ALA A 1 80 ? 2.687 -2.215 11.229 1.00 93.62 80 ALA A O 1
ATOM 613 N N . ALA A 1 81 ? 3.848 -2.992 12.990 1.00 94.56 81 ALA A N 1
ATOM 614 C CA . ALA A 1 81 ? 3.220 -4.310 13.001 1.00 94.56 81 ALA A CA 1
ATOM 615 C C . ALA A 1 81 ? 1.788 -4.229 13.538 1.00 94.56 81 ALA A C 1
ATOM 617 O O . ALA A 1 81 ? 0.879 -4.782 12.924 1.00 94.56 81 ALA A O 1
ATOM 618 N N . ASP A 1 82 ? 1.593 -3.474 14.616 1.00 94.62 82 ASP A N 1
ATOM 619 C CA . ASP A 1 82 ? 0.287 -3.283 15.243 1.00 94.62 82 ASP A CA 1
ATOM 620 C C . ASP A 1 82 ? -0.704 -2.614 14.292 1.00 94.62 82 ASP A C 1
ATOM 622 O O . ASP A 1 82 ? -1.837 -3.060 14.152 1.00 94.62 82 ASP A O 1
ATOM 626 N N . VAL A 1 83 ? -0.268 -1.584 13.564 1.00 95.56 83 VAL A N 1
ATOM 627 C CA . VAL A 1 83 ? -1.125 -0.940 12.567 1.00 95.56 83 VAL A CA 1
ATOM 628 C C . VAL A 1 83 ? -1.356 -1.852 11.356 1.00 95.56 83 VAL A C 1
ATOM 630 O O . VAL A 1 83 ? -2.465 -1.909 10.828 1.00 95.56 83 VAL A O 1
ATOM 633 N N . ALA A 1 84 ? -0.346 -2.612 10.921 1.00 96.81 84 ALA A N 1
ATOM 634 C CA . ALA A 1 84 ? -0.518 -3.586 9.843 1.00 96.81 84 ALA A CA 1
ATOM 635 C C . ALA A 1 84 ? -1.515 -4.704 10.190 1.00 96.81 84 ALA A C 1
ATOM 637 O O . ALA A 1 84 ? -2.106 -5.285 9.278 1.00 96.81 84 ALA A O 1
ATOM 638 N N . ALA A 1 85 ? -1.729 -4.991 11.477 1.00 95.38 85 ALA A N 1
ATOM 639 C CA . ALA A 1 85 ? -2.675 -6.003 11.936 1.00 95.38 85 ALA A CA 1
ATOM 640 C C . ALA A 1 85 ? -4.142 -5.673 11.601 1.00 95.38 85 ALA A C 1
ATOM 642 O O . ALA A 1 85 ? -4.970 -6.578 11.617 1.00 95.38 85 ALA A O 1
ATOM 643 N N . PHE A 1 86 ? -4.459 -4.426 11.224 1.00 96.50 86 PHE A N 1
ATOM 644 C CA . PHE A 1 86 ? -5.791 -4.051 10.729 1.00 96.50 86 PHE A CA 1
ATOM 645 C C . PHE A 1 86 ? -5.986 -4.284 9.230 1.00 96.50 86 PHE A C 1
ATOM 647 O O . PHE A 1 86 ? -7.117 -4.243 8.754 1.00 96.50 86 PHE A O 1
ATOM 654 N N . ALA A 1 87 ? -4.929 -4.558 8.459 1.00 96.94 87 ALA A N 1
ATOM 655 C CA . ALA A 1 87 ? -5.079 -4.806 7.026 1.00 96.94 87 ALA A CA 1
ATOM 656 C C . ALA A 1 87 ? -6.042 -5.974 6.710 1.00 96.94 87 ALA A C 1
ATOM 658 O O . ALA A 1 87 ? -6.858 -5.809 5.807 1.00 96.94 87 ALA A O 1
ATOM 659 N N . PRO A 1 88 ? -6.044 -7.111 7.442 1.00 95.56 88 PRO A N 1
ATOM 660 C CA . PRO A 1 88 ? -7.061 -8.151 7.275 1.00 95.56 88 PRO A CA 1
ATOM 661 C C . PRO A 1 88 ? -8.500 -7.656 7.462 1.00 95.56 88 PRO A C 1
ATOM 663 O O . PRO A 1 88 ? -9.365 -8.044 6.681 1.00 95.56 88 PRO A O 1
ATOM 666 N N . TYR A 1 89 ? -8.751 -6.773 8.438 1.00 96.38 89 TYR A N 1
ATOM 667 C CA . TYR A 1 89 ? -10.073 -6.172 8.633 1.00 96.38 89 TYR A CA 1
ATOM 668 C C . TYR A 1 89 ? -10.471 -5.318 7.428 1.00 96.38 89 TYR A C 1
ATOM 670 O O . TYR A 1 89 ? -11.558 -5.473 6.886 1.00 96.38 89 TYR A O 1
ATOM 678 N N . VAL A 1 90 ? -9.564 -4.474 6.931 1.00 98.06 90 VAL A N 1
ATOM 679 C CA . VAL A 1 90 ? -9.833 -3.678 5.723 1.00 98.06 90 VAL A CA 1
ATOM 680 C C . VAL A 1 90 ? -10.125 -4.580 4.519 1.00 98.06 90 VAL A C 1
ATOM 682 O O . VAL A 1 90 ? -11.036 -4.310 3.742 1.00 98.06 90 VAL A O 1
ATOM 685 N N . MET A 1 91 ? -9.401 -5.694 4.385 1.00 96.62 91 MET A N 1
ATOM 686 C CA . MET A 1 91 ? -9.606 -6.654 3.299 1.00 96.62 91 MET A CA 1
ATOM 687 C C . MET A 1 91 ? -10.925 -7.439 3.406 1.00 96.62 91 MET A C 1
ATOM 689 O O . MET A 1 91 ? -11.439 -7.852 2.369 1.00 96.62 91 MET A O 1
ATOM 693 N N . LYS A 1 92 ? -11.503 -7.623 4.606 1.00 95.88 92 LYS A N 1
ATOM 694 C CA . LYS A 1 92 ? -12.872 -8.164 4.793 1.00 95.88 92 LYS A CA 1
ATOM 695 C C . LYS A 1 92 ? -13.907 -7.291 4.071 1.00 95.88 92 LYS A C 1
ATOM 697 O O . LYS A 1 92 ? -14.860 -7.820 3.514 1.00 95.88 92 LYS A O 1
ATOM 702 N N . TRP A 1 93 ? -13.668 -5.981 4.027 1.00 97.50 93 TRP A N 1
ATOM 703 C CA . TRP A 1 93 ? -14.531 -4.967 3.415 1.00 97.50 93 TRP A CA 1
ATOM 704 C C . TRP A 1 93 ? -14.082 -4.546 2.005 1.00 97.50 93 TRP A C 1
ATOM 706 O O . TRP A 1 93 ? -14.490 -3.505 1.506 1.00 97.50 93 TRP A O 1
ATOM 716 N N . ARG A 1 94 ? -13.245 -5.342 1.327 1.00 96.25 94 ARG A N 1
ATOM 717 C CA . ARG A 1 94 ? -12.613 -4.968 0.043 1.00 96.25 94 ARG A CA 1
ATOM 718 C C . ARG A 1 94 ? -13.565 -4.698 -1.130 1.00 96.25 94 ARG A C 1
ATOM 720 O O . ARG A 1 94 ? -13.113 -4.150 -2.137 1.00 96.25 94 ARG A O 1
ATOM 727 N N . ASP A 1 95 ? -14.810 -5.155 -1.026 1.00 96.50 95 ASP A N 1
ATOM 728 C CA . ASP A 1 95 ? -15.857 -4.969 -2.035 1.00 96.50 95 ASP A CA 1
ATOM 729 C C . ASP A 1 95 ? -16.747 -3.755 -1.719 1.00 96.50 95 ASP A C 1
ATOM 731 O O . ASP A 1 95 ? -17.507 -3.307 -2.576 1.00 96.50 95 ASP A O 1
ATOM 735 N N . GLU A 1 96 ? -16.637 -3.190 -0.510 1.00 98.19 96 GLU A N 1
ATOM 736 C CA . GLU A 1 96 ? -17.248 -1.904 -0.188 1.00 98.19 96 GLU A CA 1
ATOM 737 C C . GLU A 1 96 ? -16.495 -0.800 -0.966 1.00 98.19 96 GLU A C 1
ATOM 739 O O . GLU A 1 96 ? -15.260 -0.752 -0.915 1.00 98.19 96 GLU A O 1
ATOM 744 N N . PRO A 1 97 ? -17.189 0.066 -1.733 1.00 98.50 97 PRO A N 1
ATOM 745 C CA . PRO A 1 97 ? -16.544 1.007 -2.650 1.00 98.50 97 PRO A CA 1
ATOM 746 C C . PRO A 1 97 ? -15.499 1.944 -2.027 1.00 98.50 97 PRO A C 1
ATOM 748 O O . PRO A 1 97 ? -14.459 2.195 -2.645 1.00 98.50 97 PRO A O 1
ATOM 751 N N . TYR A 1 98 ? -15.751 2.473 -0.828 1.00 98.56 98 TYR A N 1
ATOM 752 C CA . TYR A 1 98 ? -14.822 3.366 -0.139 1.00 98.56 98 TYR A CA 1
ATOM 753 C C . TYR A 1 98 ? -13.533 2.633 0.259 1.00 98.56 98 TYR A C 1
ATOM 755 O O . TYR A 1 98 ? -12.427 3.122 -0.000 1.00 98.56 98 TYR A O 1
ATOM 763 N N . LEU A 1 99 ? -13.646 1.440 0.846 1.00 98.44 99 LEU A N 1
ATOM 764 C CA . LEU A 1 99 ? -12.501 0.634 1.269 1.00 98.44 99 LEU A CA 1
ATOM 765 C C . LEU A 1 99 ? -11.755 0.059 0.064 1.00 98.44 99 LEU A C 1
ATOM 767 O O . LEU A 1 99 ? -10.522 0.034 0.067 1.00 98.44 99 LEU A O 1
ATOM 771 N N . HIS A 1 100 ? -12.469 -0.313 -0.998 1.00 98.50 100 HIS A N 1
ATOM 772 C CA . HIS A 1 100 ? -11.862 -0.698 -2.267 1.00 98.50 100 HIS A CA 1
ATOM 773 C C . HIS A 1 100 ? -10.954 0.412 -2.812 1.00 98.50 100 HIS A C 1
ATOM 775 O O . HIS A 1 100 ? -9.785 0.167 -3.124 1.00 98.50 100 HIS A O 1
ATOM 781 N N . GLU A 1 101 ? -11.450 1.653 -2.877 1.00 98.56 101 GLU A N 1
ATOM 782 C CA . GLU A 1 101 ? -10.644 2.787 -3.333 1.00 98.56 101 GLU A CA 1
ATOM 783 C C . GLU A 1 101 ? -9.505 3.108 -2.358 1.00 98.56 101 GLU A C 1
ATOM 785 O O . GLU A 1 101 ? -8.413 3.462 -2.799 1.00 98.56 101 GLU A O 1
ATOM 790 N N . MET A 1 102 ? -9.683 2.920 -1.047 1.00 98.75 102 MET A N 1
ATOM 791 C CA . MET A 1 102 ? -8.588 3.055 -0.080 1.00 98.75 102 MET A CA 1
ATOM 792 C C . MET A 1 102 ? -7.446 2.068 -0.369 1.00 98.75 102 MET A C 1
ATOM 794 O O . MET A 1 102 ? -6.276 2.473 -0.385 1.00 98.75 102 MET A O 1
ATOM 798 N N . ILE A 1 103 ? -7.769 0.797 -0.629 1.00 98.69 103 ILE A N 1
ATOM 799 C CA . ILE A 1 103 ? -6.792 -0.243 -0.980 1.00 98.69 103 ILE A CA 1
ATOM 800 C C . ILE A 1 103 ? -6.117 0.099 -2.314 1.00 98.69 103 ILE A C 1
ATOM 802 O O . ILE A 1 103 ? -4.885 0.085 -2.409 1.00 98.69 103 ILE A O 1
ATOM 806 N N . CYS A 1 104 ? -6.903 0.473 -3.327 1.00 98.62 104 CYS A N 1
ATOM 807 C CA . CYS A 1 104 ? -6.388 0.899 -4.624 1.00 98.62 104 CYS A CA 1
ATOM 808 C C . CYS A 1 104 ? -5.441 2.093 -4.487 1.00 98.62 104 CYS A C 1
ATOM 810 O O . CYS A 1 104 ? -4.321 2.037 -4.988 1.00 98.62 104 CYS A O 1
ATOM 812 N N . ARG A 1 105 ? -5.829 3.135 -3.744 1.00 98.69 105 ARG A N 1
ATOM 813 C CA . ARG A 1 105 ? -5.011 4.321 -3.454 1.00 98.69 105 ARG A CA 1
ATOM 814 C C . ARG A 1 105 ? -3.701 3.958 -2.758 1.00 98.69 105 ARG A C 1
ATOM 816 O O . ARG A 1 105 ? -2.661 4.506 -3.117 1.00 98.69 105 ARG A O 1
ATOM 823 N N . ASN A 1 106 ? -3.717 3.011 -1.817 1.00 98.69 106 ASN A N 1
ATOM 824 C CA . ASN A 1 106 ? -2.498 2.537 -1.159 1.00 98.69 106 ASN A CA 1
ATOM 825 C C . ASN A 1 106 ? -1.490 1.961 -2.174 1.00 98.69 106 ASN A C 1
ATOM 827 O O . ASN A 1 106 ? -0.310 2.316 -2.146 1.00 98.69 106 ASN A O 1
ATOM 831 N N . PHE A 1 107 ? -1.945 1.120 -3.109 1.00 98.69 107 PHE A N 1
ATOM 832 C CA . PHE A 1 107 ? -1.080 0.548 -4.150 1.00 98.69 107 PHE A CA 1
ATOM 833 C C . PHE A 1 107 ? -0.726 1.534 -5.262 1.00 98.69 107 PHE A C 1
ATOM 835 O O . PHE A 1 107 ? 0.397 1.505 -5.765 1.00 98.69 107 PHE A O 1
ATOM 842 N N . ARG A 1 108 ? -1.641 2.437 -5.615 1.00 98.56 108 ARG A N 1
ATOM 843 C CA . ARG A 1 108 ? -1.412 3.512 -6.583 1.00 98.56 108 ARG A CA 1
ATOM 844 C C . ARG A 1 108 ? -0.257 4.403 -6.127 1.00 98.56 108 ARG A C 1
ATOM 846 O O . ARG A 1 108 ? 0.697 4.607 -6.874 1.00 98.56 108 ARG A O 1
ATOM 853 N N . ASN A 1 109 ? -0.258 4.778 -4.847 1.00 98.44 109 ASN A N 1
ATOM 854 C CA . ASN A 1 109 ? 0.842 5.511 -4.229 1.00 98.44 109 ASN A CA 1
ATOM 855 C C . ASN A 1 109 ? 2.172 4.738 -4.303 1.00 98.44 109 ASN A C 1
ATOM 857 O O . ASN A 1 109 ? 3.203 5.331 -4.616 1.00 98.44 109 ASN A O 1
ATOM 861 N N . PHE A 1 110 ? 2.172 3.420 -4.064 1.00 98.50 110 PHE A N 1
ATOM 862 C CA . PHE A 1 110 ? 3.380 2.595 -4.209 1.00 98.50 110 PHE A CA 1
ATOM 863 C C . PHE A 1 110 ? 3.900 2.578 -5.647 1.00 98.50 110 PHE A C 1
ATOM 865 O O . PHE A 1 110 ? 5.098 2.748 -5.882 1.00 98.50 110 PHE A O 1
ATOM 872 N N . ILE A 1 111 ? 3.005 2.389 -6.616 1.00 98.00 111 ILE A N 1
ATOM 873 C CA . ILE A 1 111 ? 3.346 2.395 -8.036 1.00 98.00 111 ILE A CA 1
ATOM 874 C C . ILE A 1 111 ? 4.009 3.725 -8.400 1.00 98.00 111 ILE A C 1
ATOM 876 O O . ILE A 1 111 ? 5.156 3.733 -8.847 1.00 98.00 111 ILE A O 1
ATOM 880 N N . GLU A 1 112 ? 3.335 4.840 -8.136 1.00 97.25 112 GLU A N 1
ATOM 881 C CA . GLU A 1 112 ? 3.766 6.171 -8.566 1.00 97.25 112 GLU A CA 1
ATOM 882 C C . GLU A 1 112 ? 5.049 6.632 -7.872 1.00 97.25 112 GLU A C 1
ATOM 884 O O . GLU A 1 112 ? 5.950 7.192 -8.502 1.00 97.25 112 GLU A O 1
ATOM 889 N N . ARG A 1 113 ? 5.165 6.370 -6.568 1.00 97.50 113 ARG A N 1
ATOM 890 C CA . ARG A 1 113 ? 6.270 6.884 -5.748 1.00 97.50 113 ARG A CA 1
ATOM 891 C C . ARG A 1 113 ? 7.478 5.955 -5.730 1.00 97.50 113 ARG A C 1
ATOM 893 O O . ARG A 1 113 ? 8.586 6.418 -5.461 1.00 97.50 113 ARG A O 1
ATOM 900 N N . SER A 1 114 ? 7.291 4.675 -6.063 1.00 96.94 114 SER A N 1
ATOM 901 C CA . SER A 1 114 ? 8.366 3.676 -6.087 1.00 96.94 114 SER A CA 1
ATOM 902 C C . SER A 1 114 ? 8.593 3.060 -7.464 1.00 96.94 114 SER A C 1
ATOM 904 O O . SER A 1 114 ? 9.687 3.193 -8.011 1.00 96.94 114 SER A O 1
ATOM 906 N N . LEU A 1 115 ? 7.606 2.366 -8.037 1.00 96.75 115 LEU A N 1
ATOM 907 C CA . LEU A 1 115 ? 7.827 1.540 -9.233 1.00 96.75 115 LEU A CA 1
ATOM 908 C C . LEU A 1 115 ? 8.104 2.363 -10.495 1.00 96.75 115 LEU A C 1
ATOM 910 O O . LEU A 1 115 ? 9.020 2.028 -11.246 1.00 96.75 115 LEU A O 1
ATOM 914 N N . LEU A 1 116 ? 7.406 3.484 -10.690 1.00 95.44 116 LEU A N 1
ATOM 915 C CA . LEU A 1 116 ? 7.635 4.358 -11.849 1.00 95.44 116 LEU A CA 1
ATOM 916 C C . LEU A 1 116 ? 8.996 5.065 -11.808 1.00 95.44 116 LEU A C 1
ATOM 918 O O . LEU A 1 116 ? 9.413 5.682 -12.776 1.00 95.44 116 LEU A O 1
ATOM 922 N N . ARG A 1 117 ? 9.748 4.958 -10.709 1.00 94.94 117 ARG A N 1
ATOM 923 C CA . ARG A 1 117 ? 11.095 5.535 -10.595 1.00 94.94 117 ARG A CA 1
ATOM 924 C C . ARG A 1 117 ? 12.178 4.643 -11.211 1.00 94.94 117 ARG A C 1
ATOM 926 O O . ARG A 1 117 ? 13.353 5.018 -11.171 1.00 94.94 117 ARG A O 1
ATOM 933 N N . TYR A 1 118 ? 11.824 3.482 -11.763 1.00 93.75 118 TYR A N 1
ATOM 934 C CA . TYR A 1 118 ? 12.741 2.546 -12.429 1.00 93.75 118 TYR A CA 1
ATOM 935 C C . TYR A 1 118 ? 12.654 2.592 -13.961 1.00 93.75 118 TYR A C 1
ATOM 937 O O . TYR A 1 118 ? 12.879 1.570 -14.601 1.00 93.75 118 TYR A O 1
ATOM 945 N N . GLU A 1 119 ? 12.336 3.752 -14.541 1.00 81.88 119 GLU A N 1
ATOM 946 C CA . GLU A 1 119 ? 12.331 3.960 -15.997 1.00 81.88 119 GLU A CA 1
ATOM 947 C C . GLU A 1 119 ? 13.593 3.399 -16.658 1.00 81.88 119 GLU A C 1
ATOM 949 O O . GLU A 1 119 ? 14.719 3.623 -16.193 1.00 81.88 119 GLU A O 1
ATOM 954 N N . VAL A 1 120 ? 13.383 2.664 -17.747 1.00 75.25 120 VAL A N 1
ATOM 955 C CA . VAL A 1 120 ? 14.455 2.130 -18.582 1.00 75.25 120 VAL A CA 1
ATOM 956 C C . VAL A 1 120 ? 14.549 3.009 -19.827 1.00 75.25 120 VAL A C 1
ATOM 958 O O . VAL A 1 120 ? 13.511 3.326 -20.413 1.00 75.25 120 VAL A O 1
ATOM 961 N N . PRO A 1 121 ? 15.756 3.415 -20.262 1.00 70.38 121 PRO A N 1
ATOM 962 C CA . PRO A 1 121 ? 15.910 4.103 -21.535 1.00 70.38 121 PRO A CA 1
ATOM 963 C C . PRO A 1 121 ? 15.276 3.273 -22.653 1.00 70.38 121 PRO A C 1
ATOM 965 O O . PRO A 1 121 ? 15.612 2.097 -22.815 1.00 70.38 121 PRO A O 1
ATOM 968 N N . GLN A 1 122 ? 14.359 3.871 -23.416 1.00 66.94 122 GLN A N 1
ATOM 969 C CA . GLN A 1 122 ? 13.769 3.203 -24.571 1.00 66.94 122 GLN A CA 1
ATOM 970 C C . GLN A 1 122 ? 14.828 3.093 -25.667 1.00 66.94 122 GLN A C 1
ATOM 972 O O . GLN A 1 122 ? 15.043 4.017 -26.445 1.00 66.94 122 GLN A O 1
ATOM 977 N N . ALA A 1 123 ? 15.537 1.970 -25.686 1.00 60.38 123 ALA A N 1
ATOM 978 C CA . ALA A 1 123 ? 16.364 1.599 -26.816 1.00 60.38 123 ALA A CA 1
ATOM 979 C C . ALA A 1 123 ? 15.465 0.954 -27.874 1.00 60.38 123 ALA A C 1
ATOM 981 O O . ALA A 1 123 ? 14.721 0.012 -27.584 1.00 60.38 123 ALA A O 1
ATOM 982 N N . GLU A 1 124 ? 15.539 1.458 -29.103 1.00 58.03 124 GLU A N 1
ATOM 983 C CA . GLU A 1 124 ? 14.946 0.778 -30.246 1.00 58.03 124 GLU A CA 1
ATOM 984 C C . GLU A 1 124 ? 15.673 -0.552 -30.457 1.00 58.03 124 GLU A C 1
ATOM 986 O O . GLU A 1 124 ? 16.900 -0.609 -30.561 1.00 58.03 124 GLU A O 1
ATOM 991 N N . SER A 1 125 ? 14.909 -1.642 -30.489 1.00 59.56 125 SER A N 1
ATOM 992 C CA . SER A 1 125 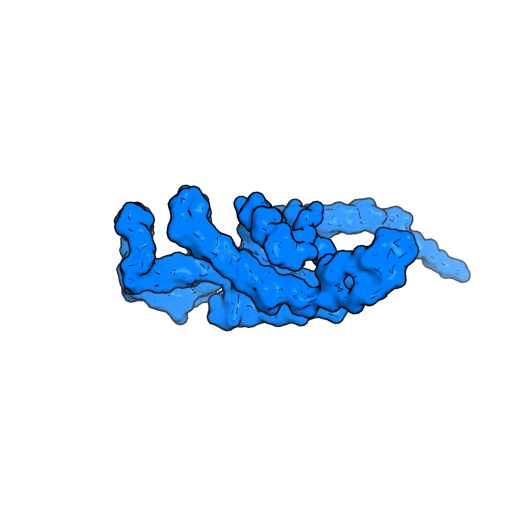? 15.418 -2.968 -30.818 1.00 59.56 125 SER A CA 1
ATOM 993 C C . SER A 1 125 ? 14.712 -3.496 -32.061 1.00 59.56 125 SER A C 1
ATOM 995 O O . SER A 1 125 ? 13.578 -3.115 -32.355 1.00 59.56 125 SER A O 1
ATOM 997 N N . ALA A 1 126 ? 15.340 -4.448 -32.752 1.00 59.88 126 ALA A N 1
ATOM 998 C CA . ALA A 1 126 ? 14.724 -5.156 -33.877 1.00 59.88 126 ALA A CA 1
ATOM 999 C C . ALA A 1 126 ? 13.415 -5.892 -33.502 1.00 59.88 126 ALA A C 1
ATOM 1001 O O . ALA A 1 126 ? 12.658 -6.274 -34.389 1.00 59.88 126 ALA A O 1
ATOM 1002 N N . ALA A 1 127 ? 13.138 -6.080 -32.204 1.00 68.25 127 ALA A N 1
ATOM 1003 C CA . ALA A 1 127 ? 11.926 -6.705 -31.676 1.00 68.25 127 ALA A CA 1
ATOM 1004 C C . ALA A 1 127 ? 10.806 -5.698 -31.330 1.00 68.25 127 ALA A C 1
ATOM 1006 O O . ALA A 1 127 ? 9.788 -6.091 -30.762 1.00 68.25 127 ALA A O 1
ATOM 1007 N N . GLY A 1 128 ? 10.980 -4.414 -31.667 1.00 67.69 128 GLY A N 1
ATOM 1008 C CA . GLY A 1 128 ? 10.066 -3.328 -31.311 1.00 67.69 128 GLY A CA 1
ATOM 1009 C C . GLY A 1 128 ? 10.547 -2.508 -30.105 1.00 67.69 128 GLY A C 1
ATOM 1010 O O . GLY A 1 128 ? 11.659 -2.731 -29.602 1.00 67.69 128 GLY A O 1
ATOM 1011 N N . PRO A 1 129 ? 9.741 -1.528 -29.654 1.00 68.44 129 PRO A N 1
ATOM 1012 C CA . PRO A 1 129 ? 10.093 -0.675 -28.527 1.00 68.44 129 PRO A CA 1
ATOM 1013 C C . PRO A 1 129 ? 10.175 -1.495 -27.236 1.00 68.44 129 PRO A C 1
ATOM 1015 O O . PRO A 1 129 ? 9.287 -2.293 -26.926 1.00 68.44 129 PRO A O 1
ATOM 1018 N N . ALA A 1 130 ? 11.251 -1.293 -26.474 1.00 69.19 130 ALA A N 1
ATOM 1019 C CA . ALA A 1 130 ? 11.385 -1.877 -25.147 1.00 69.19 130 ALA A CA 1
ATOM 1020 C C . ALA A 1 130 ? 10.259 -1.374 -24.217 1.00 69.19 130 ALA A C 1
ATOM 1022 O O . ALA A 1 130 ? 9.825 -0.225 -24.347 1.00 69.19 130 ALA A O 1
ATOM 1023 N N . PRO A 1 131 ? 9.780 -2.196 -23.262 1.00 76.62 131 PRO A N 1
ATOM 1024 C CA . PRO A 1 131 ? 8.814 -1.728 -22.277 1.00 76.62 131 PRO A CA 1
ATOM 1025 C C . PRO A 1 131 ? 9.406 -0.562 -21.475 1.00 76.62 131 PRO 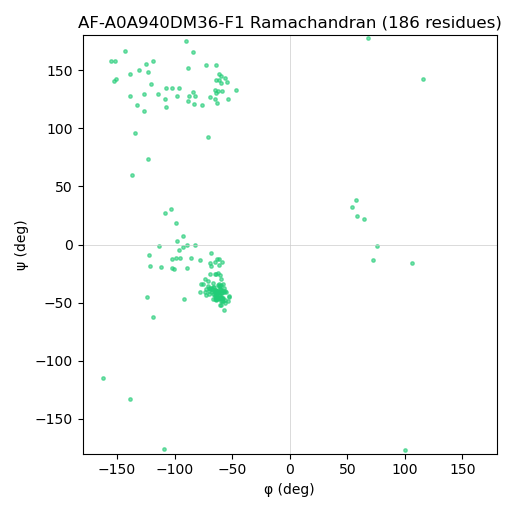A C 1
ATOM 1027 O O . PRO A 1 131 ? 10.572 -0.599 -21.083 1.00 76.62 131 PRO A O 1
ATOM 1030 N N . ALA A 1 132 ? 8.589 0.460 -21.206 1.00 83.38 132 ALA A N 1
ATOM 1031 C CA . ALA A 1 132 ? 9.013 1.656 -20.472 1.00 83.38 132 ALA A CA 1
ATOM 1032 C C . ALA A 1 132 ? 9.513 1.342 -19.047 1.00 83.38 132 ALA A C 1
ATOM 1034 O O . ALA A 1 132 ? 10.350 2.063 -18.497 1.00 83.38 132 ALA A O 1
ATOM 1035 N N . TYR A 1 133 ? 9.021 0.242 -18.470 1.00 91.06 133 TYR A N 1
ATOM 1036 C CA . TYR A 1 133 ? 9.336 -0.200 -17.120 1.00 91.06 133 TYR A CA 1
ATOM 1037 C C . TYR A 1 133 ? 9.725 -1.687 -17.084 1.00 91.06 133 TYR A C 1
ATOM 1039 O O . TYR A 1 133 ? 9.210 -2.480 -17.879 1.00 91.06 133 TYR A O 1
ATOM 1047 N N . PRO A 1 134 ? 10.587 -2.098 -16.136 1.00 91.75 134 PRO A N 1
ATOM 1048 C CA . PRO A 1 134 ? 10.905 -3.502 -15.908 1.00 91.75 134 PRO A CA 1
ATOM 1049 C C . PRO A 1 134 ? 9.679 -4.298 -15.448 1.00 91.75 134 PRO A C 1
ATOM 1051 O O . PRO A 1 134 ? 8.776 -3.769 -14.797 1.00 91.75 134 PRO A O 1
ATOM 1054 N N . GLU A 1 135 ? 9.690 -5.605 -15.707 1.00 94.44 135 GLU A N 1
ATOM 1055 C CA . GLU A 1 135 ? 8.718 -6.514 -15.103 1.00 94.44 135 GLU A CA 1
ATOM 1056 C C . GLU A 1 135 ? 8.843 -6.527 -13.577 1.00 94.44 135 GLU A C 1
ATOM 1058 O O . GLU A 1 135 ? 9.941 -6.530 -13.012 1.00 94.44 135 GLU A O 1
ATOM 1063 N N . VAL A 1 136 ? 7.704 -6.601 -12.892 1.00 96.56 136 VAL A N 1
ATOM 1064 C CA . VAL A 1 136 ? 7.655 -6.545 -11.434 1.00 96.56 136 VAL A CA 1
ATOM 1065 C C . VAL A 1 136 ? 7.341 -7.925 -10.869 1.00 96.56 136 VAL A C 1
ATOM 1067 O O . VAL A 1 136 ? 6.275 -8.497 -11.086 1.00 96.56 136 VAL A O 1
ATOM 1070 N N . SER A 1 137 ? 8.275 -8.462 -10.088 1.00 97.38 137 SER A N 1
ATOM 1071 C CA . SER A 1 137 ? 8.012 -9.595 -9.195 1.00 97.38 137 SER A CA 1
ATOM 1072 C C . SER A 1 137 ? 7.716 -9.085 -7.787 1.00 97.38 137 SER A C 1
ATOM 1074 O O . SER A 1 137 ? 8.435 -8.223 -7.274 1.00 97.38 137 SER A O 1
ATOM 1076 N N . VAL A 1 138 ? 6.679 -9.620 -7.155 1.00 97.75 138 VAL A N 1
ATOM 1077 C CA . VAL A 1 138 ? 6.245 -9.291 -5.795 1.00 97.75 138 VAL A CA 1
ATOM 1078 C C . VAL A 1 138 ? 6.577 -10.449 -4.865 1.00 97.75 138 VAL A C 1
ATOM 1080 O O . VAL A 1 138 ? 6.314 -11.611 -5.173 1.00 97.75 138 VAL A O 1
ATOM 1083 N N . THR A 1 139 ? 7.137 -10.127 -3.704 1.00 96.38 139 THR A N 1
ATOM 1084 C CA . THR A 1 139 ? 7.230 -11.049 -2.574 1.00 96.38 139 THR A CA 1
ATOM 1085 C C . THR A 1 139 ? 6.566 -10.446 -1.341 1.00 96.38 139 THR A C 1
ATOM 1087 O O . THR A 1 139 ? 6.600 -9.231 -1.156 1.00 96.38 139 THR A O 1
ATOM 1090 N N . GLY A 1 140 ? 5.997 -11.284 -0.480 1.00 95.12 140 GLY A N 1
ATOM 1091 C CA . GLY A 1 140 ? 5.303 -10.868 0.737 1.00 95.12 140 GLY A CA 1
ATOM 1092 C C . GLY A 1 140 ? 3.818 -11.221 0.702 1.00 95.12 140 GLY A C 1
ATOM 1093 O O . GLY A 1 140 ? 3.166 -11.162 -0.344 1.00 95.12 140 GLY A O 1
ATOM 1094 N N . SER A 1 141 ? 3.297 -11.620 1.860 1.00 94.56 141 SER A N 1
ATOM 1095 C CA . SER A 1 141 ? 1.938 -12.141 2.018 1.00 94.56 141 SER A CA 1
ATOM 1096 C C . SER A 1 141 ? 0.868 -11.127 1.620 1.00 94.56 141 SER A C 1
ATOM 1098 O O . SER A 1 141 ? -0.061 -11.485 0.902 1.00 94.56 141 SER A O 1
ATOM 1100 N N . PHE A 1 142 ? 1.025 -9.863 2.019 1.00 96.88 142 PHE A N 1
ATOM 1101 C CA . PHE A 1 142 ? 0.050 -8.814 1.726 1.00 96.88 142 PHE A CA 1
ATOM 1102 C C . PHE A 1 142 ? -0.067 -8.541 0.221 1.00 96.88 142 PHE A C 1
ATOM 1104 O O . PHE A 1 142 ? -1.168 -8.541 -0.324 1.00 96.88 142 PHE A O 1
ATOM 1111 N N . GLY A 1 143 ? 1.067 -8.411 -0.477 1.00 97.12 143 GLY A N 1
ATOM 1112 C CA . GLY A 1 143 ? 1.068 -8.256 -1.933 1.00 97.12 143 GLY A CA 1
ATOM 1113 C C . GLY A 1 143 ? 0.460 -9.453 -2.666 1.00 97.12 143 GLY A C 1
ATOM 1114 O O . GLY A 1 143 ? -0.218 -9.270 -3.670 1.00 97.12 143 GLY A O 1
ATOM 1115 N N . CYS A 1 144 ? 0.656 -10.675 -2.162 1.00 96.44 144 CYS A N 1
ATOM 1116 C CA . CYS A 1 144 ? 0.032 -11.868 -2.743 1.00 96.44 144 CYS A CA 1
ATOM 1117 C C . CYS A 1 144 ? -1.482 -11.908 -2.521 1.00 96.44 144 CYS A C 1
ATOM 1119 O O . CYS A 1 144 ? -2.209 -12.304 -3.428 1.00 96.44 144 CYS A O 1
ATOM 1121 N N . ALA A 1 145 ? -1.953 -11.485 -1.346 1.00 95.75 145 ALA A N 1
ATOM 1122 C CA . ALA A 1 145 ? -3.378 -11.402 -1.040 1.00 95.75 145 ALA A CA 1
ATOM 1123 C C . ALA A 1 145 ? -4.110 -10.359 -1.905 1.00 95.75 145 ALA A C 1
ATOM 1125 O O . ALA A 1 145 ? -5.300 -10.508 -2.148 1.00 95.75 145 ALA A O 1
ATOM 1126 N N . CYS A 1 146 ? -3.395 -9.341 -2.396 1.00 96.44 146 CYS A N 1
ATOM 1127 C CA . CYS A 1 146 ? -3.943 -8.252 -3.214 1.00 96.44 146 CYS A CA 1
ATOM 1128 C C . CYS A 1 146 ? -3.517 -8.333 -4.690 1.00 96.44 146 CYS A C 1
ATOM 1130 O O . CYS A 1 146 ? -3.386 -7.308 -5.364 1.00 96.44 146 CYS A O 1
ATOM 1132 N N . ARG A 1 147 ? -3.223 -9.542 -5.183 1.00 96.94 147 ARG A N 1
ATOM 1133 C CA . ARG A 1 147 ? -2.697 -9.765 -6.536 1.00 96.94 147 ARG A CA 1
ATOM 1134 C C . ARG A 1 147 ? -3.597 -9.192 -7.626 1.00 96.94 147 ARG A C 1
ATOM 1136 O O . ARG A 1 147 ? -3.105 -8.518 -8.521 1.00 96.94 147 ARG A O 1
ATOM 1143 N N . ASP A 1 148 ? -4.888 -9.474 -7.538 1.00 96.31 148 ASP A N 1
ATOM 1144 C CA . ASP A 1 148 ? -5.906 -9.043 -8.493 1.00 96.31 148 ASP A CA 1
ATOM 1145 C C . ASP A 1 148 ? -6.016 -7.514 -8.568 1.00 96.31 148 ASP A C 1
ATOM 1147 O O . ASP A 1 148 ? -6.061 -6.955 -9.662 1.00 96.31 148 ASP A O 1
ATOM 1151 N N . ILE A 1 149 ? -5.956 -6.826 -7.424 1.00 96.81 149 ILE A N 1
ATOM 1152 C CA . ILE A 1 149 ? -5.941 -5.356 -7.362 1.00 96.81 149 ILE A CA 1
ATOM 1153 C C . ILE A 1 149 ? -4.662 -4.798 -8.002 1.00 96.81 149 ILE A C 1
ATOM 1155 O O . ILE A 1 149 ? -4.721 -3.875 -8.813 1.00 96.81 149 ILE A O 1
ATOM 1159 N N . LEU A 1 150 ? -3.497 -5.362 -7.667 1.00 97.44 150 LEU A N 1
ATOM 1160 C CA . LEU A 1 150 ? -2.213 -4.934 -8.230 1.00 97.44 150 LEU A CA 1
ATOM 1161 C C . LEU A 1 150 ? -2.158 -5.128 -9.750 1.00 97.44 150 LEU A C 1
ATOM 1163 O O . LEU A 1 150 ? -1.739 -4.220 -10.467 1.00 97.44 150 LEU A O 1
ATOM 1167 N N . GLU A 1 151 ? -2.591 -6.290 -10.241 1.00 96.25 151 GLU A N 1
ATOM 1168 C CA . GLU A 1 151 ? -2.664 -6.593 -11.673 1.00 96.25 151 GLU A CA 1
ATOM 1169 C C . GLU A 1 151 ? -3.679 -5.680 -12.383 1.00 96.25 151 GLU A C 1
ATOM 1171 O O . GLU A 1 151 ? -3.365 -5.158 -13.452 1.00 96.25 151 GLU A O 1
ATOM 1176 N N . GLY A 1 152 ? -4.832 -5.396 -11.765 1.00 96.25 152 GLY A N 1
ATOM 1177 C CA . GLY A 1 152 ? -5.837 -4.470 -12.298 1.00 96.25 152 GLY A CA 1
ATOM 1178 C C . GLY A 1 152 ? -5.344 -3.024 -12.417 1.00 96.25 152 GLY A C 1
ATOM 1179 O O . GLY A 1 152 ? -5.605 -2.359 -13.418 1.00 96.25 152 GLY A O 1
ATOM 1180 N N . LEU A 1 153 ? -4.572 -2.537 -11.439 1.00 96.75 153 LEU A N 1
ATOM 1181 C CA . LEU A 1 153 ? -3.974 -1.198 -11.496 1.00 96.75 153 LEU A CA 1
ATOM 1182 C C . LEU A 1 153 ? -2.851 -1.104 -12.537 1.00 96.75 153 LEU A C 1
ATOM 1184 O O . LEU A 1 153 ? -2.654 -0.045 -13.132 1.00 96.75 153 LEU A O 1
ATOM 1188 N N . ALA A 1 154 ? -2.117 -2.193 -12.778 1.00 91.81 154 ALA A N 1
ATOM 1189 C CA . ALA A 1 154 ? -0.913 -2.197 -13.610 1.00 91.81 154 ALA A CA 1
ATOM 1190 C C . ALA A 1 154 ? -1.151 -1.689 -15.041 1.00 91.81 154 ALA A C 1
ATOM 1192 O O . ALA A 1 154 ? -0.311 -0.965 -15.585 1.00 91.81 154 ALA A O 1
ATOM 1193 N N . SER A 1 155 ? -2.308 -2.021 -15.626 1.00 85.88 155 SER A N 1
ATOM 1194 C CA . SER A 1 155 ? -2.672 -1.630 -16.992 1.00 85.88 155 SER A CA 1
ATOM 1195 C C . SER A 1 155 ? -2.712 -0.114 -17.187 1.00 85.88 155 SER A C 1
ATOM 1197 O O . SER A 1 155 ? -2.294 0.364 -18.238 1.00 85.88 155 SER A O 1
ATOM 1199 N N . GLY A 1 156 ? -3.134 0.648 -16.171 1.00 91.06 156 GLY A N 1
ATOM 1200 C CA . GLY A 1 156 ? -3.166 2.114 -16.228 1.00 91.06 156 GLY A CA 1
ATOM 1201 C C . GLY A 1 156 ? -1.781 2.769 -16.258 1.00 91.06 156 GLY A C 1
ATOM 1202 O O . GLY A 1 156 ? -1.657 3.918 -16.670 1.00 91.06 156 GLY A O 1
ATOM 1203 N N . TYR A 1 157 ? -0.737 2.034 -15.864 1.00 92.12 157 TYR A N 1
ATOM 1204 C CA . TYR A 1 157 ? 0.636 2.533 -15.740 1.00 92.12 157 TYR A CA 1
ATOM 1205 C C . TYR A 1 157 ? 1.615 1.908 -16.742 1.00 92.12 157 TYR A C 1
ATOM 1207 O O . TYR A 1 157 ? 2.802 2.229 -16.722 1.00 92.12 157 TYR A O 1
ATOM 1215 N N . GLY A 1 158 ? 1.159 0.981 -17.591 1.00 90.81 158 GLY A N 1
ATOM 1216 C CA . GLY A 1 158 ? 2.050 0.216 -18.471 1.00 90.81 158 GLY A CA 1
ATOM 1217 C C . GLY A 1 158 ? 3.024 -0.695 -17.710 1.00 90.81 158 GLY A C 1
ATOM 1218 O O . GLY A 1 158 ? 4.073 -1.059 -18.242 1.00 90.81 158 GLY A O 1
ATOM 1219 N N . LEU A 1 159 ? 2.698 -1.054 -16.464 1.00 94.00 159 LEU A N 1
ATOM 1220 C CA . LEU A 1 159 ? 3.466 -2.003 -15.661 1.00 94.00 159 LEU A CA 1
ATOM 1221 C C . LEU A 1 159 ? 2.988 -3.432 -15.922 1.00 94.00 159 LEU A C 1
ATOM 1223 O O . LEU A 1 159 ? 1.819 -3.675 -16.215 1.00 94.00 159 LEU A O 1
ATOM 1227 N N . ARG A 1 160 ? 3.892 -4.402 -15.755 1.00 94.38 160 ARG A N 1
ATOM 1228 C CA . ARG A 1 160 ? 3.561 -5.830 -15.818 1.00 94.38 160 ARG A CA 1
ATOM 1229 C C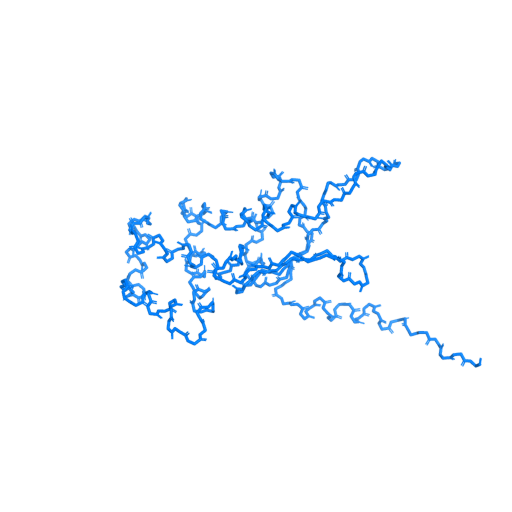 . ARG A 1 160 ? 4.049 -6.542 -14.566 1.00 94.38 160 ARG A C 1
ATOM 1231 O O . ARG A 1 160 ? 5.255 -6.653 -14.347 1.00 94.38 160 ARG A O 1
ATOM 1238 N N . PHE A 1 161 ? 3.119 -7.062 -13.770 1.00 95.69 161 PHE A N 1
ATOM 1239 C CA . PHE A 1 161 ? 3.442 -7.988 -12.689 1.00 95.69 161 PHE A CA 1
ATOM 1240 C C . PHE A 1 161 ? 3.551 -9.411 -13.241 1.00 95.69 161 PHE A C 1
ATOM 1242 O O . PHE A 1 161 ? 2.677 -9.858 -13.976 1.00 95.69 161 PHE A O 1
ATOM 1249 N N . VAL A 1 162 ? 4.629 -10.124 -12.907 1.00 95.38 162 VAL A N 1
ATOM 1250 C CA . VAL A 1 162 ? 4.923 -11.448 -13.504 1.00 95.38 162 VAL A CA 1
ATOM 1251 C C . VAL A 1 162 ? 5.024 -12.584 -12.501 1.00 95.38 162 VAL A C 1
ATOM 1253 O O . VAL A 1 162 ? 4.936 -13.756 -12.866 1.00 95.38 162 VAL A O 1
ATOM 1256 N N . ARG A 1 163 ? 5.226 -12.271 -11.222 1.00 95.50 163 ARG A N 1
ATOM 1257 C CA . ARG A 1 163 ? 5.372 -13.283 -10.177 1.00 95.50 163 ARG A CA 1
ATOM 1258 C C . ARG A 1 163 ? 4.932 -12.734 -8.834 1.00 95.50 163 ARG A C 1
ATOM 1260 O O . ARG A 1 163 ? 5.283 -11.611 -8.493 1.00 95.50 163 ARG A O 1
ATOM 1267 N N . PHE A 1 164 ? 4.254 -13.575 -8.062 1.00 96.31 164 PHE A N 1
ATOM 1268 C CA . PHE A 1 164 ? 3.883 -13.328 -6.674 1.00 96.31 164 PHE A CA 1
ATOM 1269 C C . PHE A 1 164 ? 4.366 -14.499 -5.818 1.00 96.31 164 PHE A C 1
ATOM 1271 O O . PHE A 1 164 ? 4.146 -15.655 -6.180 1.00 96.31 164 PHE A O 1
ATOM 1278 N N . MET A 1 165 ? 5.069 -14.207 -4.725 1.00 94.19 165 MET A N 1
ATOM 1279 C CA . MET A 1 165 ? 5.593 -15.205 -3.787 1.00 94.19 165 MET A CA 1
ATOM 1280 C C . MET A 1 165 ? 5.272 -14.787 -2.345 1.00 94.19 165 MET A C 1
ATOM 1282 O O . MET A 1 165 ? 5.716 -13.723 -1.916 1.00 94.19 165 MET A O 1
ATOM 1286 N N . PRO A 1 166 ? 4.527 -15.581 -1.562 1.00 83.88 166 PRO A N 1
ATOM 1287 C CA . PRO A 1 166 ? 4.113 -15.169 -0.220 1.00 83.88 166 PRO A CA 1
ATOM 1288 C C . PRO A 1 166 ? 5.302 -15.038 0.740 1.00 83.88 166 PRO A C 1
ATOM 1290 O O . PRO A 1 166 ? 5.343 -14.099 1.535 1.00 83.88 166 PRO A O 1
ATOM 1293 N N . ALA A 1 167 ? 6.304 -15.914 0.616 1.00 76.94 167 ALA A N 1
ATOM 1294 C CA . ALA A 1 167 ? 7.532 -15.874 1.398 1.00 76.94 167 ALA A CA 1
ATOM 1295 C C . ALA A 1 167 ? 8.771 -15.736 0.489 1.00 76.94 167 ALA A C 1
ATOM 1297 O O . ALA A 1 167 ? 8.875 -16.442 -0.517 1.00 76.94 167 ALA A O 1
ATOM 1298 N N . PRO A 1 168 ? 9.763 -14.900 0.858 1.00 60.31 168 PRO A N 1
ATOM 1299 C CA . PRO A 1 168 ? 11.014 -14.781 0.101 1.00 60.31 168 PRO A CA 1
ATOM 1300 C C . PRO A 1 168 ? 11.793 -16.102 0.009 1.00 60.31 168 PRO A C 1
ATOM 1302 O O . PRO A 1 168 ? 12.499 -16.346 -0.971 1.00 60.31 168 PRO A O 1
ATOM 1305 N N . MET A 1 169 ? 11.651 -16.962 1.025 1.00 61.12 169 MET A N 1
ATOM 1306 C CA . MET A 1 169 ? 12.363 -18.238 1.128 1.00 61.12 169 MET A CA 1
ATOM 1307 C C . MET A 1 169 ? 12.055 -19.192 -0.027 1.00 61.12 169 MET A C 1
ATOM 1309 O O . MET A 1 169 ? 12.970 -19.860 -0.505 1.00 61.12 169 MET A O 1
ATOM 1313 N N . ASP A 1 170 ? 10.824 -19.214 -0.538 1.00 59.81 170 ASP A N 1
ATOM 1314 C CA . ASP A 1 170 ? 10.456 -20.105 -1.644 1.00 59.81 170 ASP A CA 1
ATOM 1315 C C . ASP A 1 170 ? 11.228 -19.750 -2.923 1.00 59.81 170 ASP A C 1
ATOM 1317 O O . ASP A 1 170 ? 11.753 -20.625 -3.617 1.00 59.81 170 ASP A O 1
ATOM 1321 N N . GLY A 1 171 ? 11.389 -18.451 -3.194 1.00 56.72 171 GLY A N 1
ATOM 1322 C CA . GLY A 1 171 ? 12.212 -17.953 -4.296 1.00 56.72 171 GLY A CA 1
ATOM 1323 C C . GLY A 1 171 ? 13.698 -18.277 -4.119 1.00 56.72 171 GLY A C 1
ATOM 1324 O O . GLY A 1 171 ? 14.360 -18.671 -5.083 1.00 56.72 171 GLY A O 1
ATOM 1325 N N . LEU A 1 172 ? 14.209 -18.175 -2.887 1.00 58.19 172 LEU A N 1
ATOM 1326 C CA . LEU A 1 172 ? 15.597 -18.500 -2.550 1.00 58.19 172 LEU A CA 1
ATOM 1327 C C . LEU A 1 172 ? 15.894 -19.994 -2.759 1.00 58.19 172 LEU A C 1
ATOM 1329 O O . LEU A 1 172 ? 16.905 -20.355 -3.362 1.00 58.19 172 LEU A O 1
ATOM 1333 N N . LEU A 1 173 ? 14.984 -20.871 -2.327 1.00 49.03 173 LEU A N 1
ATOM 1334 C CA . LEU A 1 173 ? 15.088 -22.320 -2.518 1.00 49.03 173 LEU A CA 1
ATOM 1335 C C . LEU A 1 173 ? 15.096 -22.697 -4.006 1.00 49.03 173 LEU A C 1
ATOM 1337 O O . LEU A 1 173 ? 15.885 -23.544 -4.427 1.00 49.03 173 LEU A O 1
ATOM 1341 N N . LEU A 1 174 ? 14.264 -22.041 -4.820 1.00 58.38 174 LEU A N 1
ATOM 1342 C CA . LEU A 1 174 ? 14.255 -22.189 -6.279 1.00 58.38 174 LEU A CA 1
ATOM 1343 C C . LEU A 1 174 ? 15.574 -21.732 -6.927 1.00 58.38 174 LEU A C 1
ATOM 1345 O O . LEU A 1 174 ? 16.076 -22.416 -7.821 1.00 58.38 174 LEU A O 1
ATOM 1349 N N . TYR A 1 175 ? 16.150 -20.616 -6.472 1.00 58.12 175 TYR A N 1
ATOM 1350 C CA . TYR A 1 175 ? 17.447 -20.121 -6.948 1.00 58.12 175 TYR A CA 1
ATOM 1351 C C . TYR A 1 175 ? 18.587 -21.090 -6.605 1.00 58.12 175 TYR A C 1
ATOM 1353 O O . TYR A 1 175 ? 19.353 -21.483 -7.486 1.00 58.12 175 TYR A O 1
ATOM 1361 N N . HIS A 1 176 ? 18.654 -21.560 -5.355 1.00 54.34 176 HIS A N 1
ATOM 1362 C CA . HIS A 1 176 ? 19.651 -22.548 -4.943 1.00 54.34 176 HIS A CA 1
ATOM 1363 C C . HIS A 1 176 ? 19.491 -23.871 -5.701 1.00 54.34 176 HIS A C 1
ATOM 1365 O O . HIS A 1 176 ? 20.483 -24.410 -6.182 1.00 54.34 176 HIS A O 1
ATOM 1371 N N 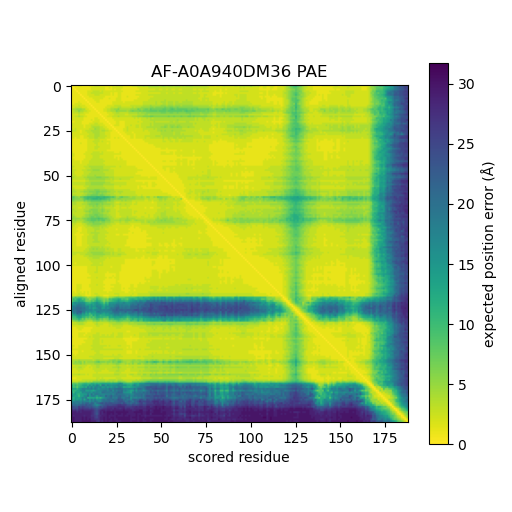. ARG A 1 177 ? 18.262 -24.353 -5.925 1.00 53.12 177 ARG A N 1
ATOM 1372 C CA . ARG A 1 177 ? 18.012 -25.552 -6.746 1.00 53.12 177 ARG A CA 1
ATOM 1373 C C . ARG A 1 177 ? 18.497 -25.408 -8.191 1.00 53.12 177 ARG A C 1
ATOM 1375 O O . ARG A 1 177 ? 19.036 -26.368 -8.731 1.00 53.12 177 ARG A O 1
ATOM 1382 N N . LYS A 1 178 ? 18.351 -24.228 -8.807 1.00 56.91 178 LYS A N 1
ATOM 1383 C CA . LYS A 1 178 ? 18.845 -23.967 -10.173 1.00 56.91 178 LYS A CA 1
ATOM 1384 C C . LYS A 1 178 ? 20.369 -23.813 -10.253 1.00 56.91 178 LYS A C 1
ATOM 1386 O O . LYS A 1 178 ? 20.952 -24.174 -11.269 1.00 56.91 178 LYS A O 1
ATOM 1391 N N . ASN A 1 179 ? 21.015 -23.333 -9.191 1.00 51.56 179 ASN A N 1
ATOM 1392 C CA . ASN A 1 179 ? 22.454 -23.039 -9.187 1.00 51.56 179 ASN A CA 1
ATOM 1393 C C . ASN A 1 179 ? 23.348 -24.148 -8.611 1.00 51.56 179 ASN A C 1
ATOM 1395 O O . ASN A 1 179 ? 24.569 -24.061 -8.728 1.00 51.56 179 ASN A O 1
ATOM 1399 N N . ILE A 1 180 ? 22.780 -25.235 -8.078 1.00 50.00 180 ILE A N 1
ATOM 1400 C CA . ILE A 1 180 ? 23.541 -26.423 -7.640 1.00 50.00 180 ILE A CA 1
ATOM 1401 C C . ILE A 1 180 ? 24.274 -27.132 -8.808 1.00 50.00 180 ILE A C 1
ATOM 1403 O O . ILE A 1 180 ? 25.180 -27.925 -8.567 1.00 50.00 180 ILE A O 1
ATOM 1407 N N . GLY A 1 181 ? 23.973 -26.799 -10.072 1.00 46.34 181 GLY A N 1
ATOM 1408 C CA . GLY A 1 181 ? 24.655 -27.333 -11.262 1.00 46.34 181 GLY A CA 1
ATOM 1409 C C . GLY A 1 181 ? 25.846 -26.521 -11.802 1.00 46.34 181 GLY A C 1
ATOM 1410 O O . GLY A 1 181 ? 26.454 -26.943 -12.781 1.00 46.34 181 GLY A O 1
ATOM 1411 N N . ARG A 1 182 ? 26.198 -25.366 -11.216 1.00 43.41 182 ARG A N 1
ATOM 1412 C CA . ARG A 1 182 ? 27.336 -24.532 -11.662 1.00 43.41 182 ARG A CA 1
ATOM 1413 C C . ARG A 1 182 ? 28.325 -24.297 -10.518 1.00 43.41 182 ARG A C 1
ATOM 1415 O O . ARG A 1 182 ? 28.416 -23.201 -9.977 1.00 43.41 182 ARG A O 1
ATOM 1422 N N . LYS A 1 183 ? 29.093 -25.326 -10.154 1.00 36.31 183 LYS A N 1
ATOM 1423 C CA . LYS A 1 183 ? 30.394 -25.107 -9.502 1.00 36.31 183 LYS A CA 1
ATOM 1424 C C . LYS A 1 183 ? 31.456 -24.955 -10.598 1.00 36.31 183 LYS A C 1
ATOM 1426 O O . LYS A 1 183 ? 31.530 -25.841 -11.449 1.00 36.31 183 LYS A O 1
ATOM 1431 N N . PRO A 1 184 ? 32.281 -23.894 -10.600 1.00 39.91 184 PRO A N 1
ATOM 1432 C CA . PRO A 1 184 ? 33.532 -23.923 -11.342 1.00 39.91 184 PRO A CA 1
ATOM 1433 C C . PRO A 1 184 ? 34.409 -25.028 -10.745 1.00 39.91 184 PRO A C 1
ATOM 1435 O O . PRO A 1 184 ? 34.539 -25.130 -9.522 1.00 39.91 184 PRO A O 1
ATOM 1438 N N . LEU A 1 185 ? 34.970 -25.877 -11.605 1.00 40.56 185 LEU A N 1
ATOM 1439 C CA . LEU A 1 185 ? 36.016 -26.817 -11.212 1.00 40.56 185 LEU A CA 1
ATOM 1440 C C . LEU A 1 185 ? 37.200 -26.011 -10.647 1.00 40.56 185 LEU A C 1
ATOM 1442 O O . LEU A 1 185 ? 37.594 -25.027 -11.278 1.00 40.56 185 LEU A O 1
ATOM 1446 N N . PRO A 1 186 ? 37.767 -26.381 -9.486 1.00 36.78 186 PRO A N 1
ATOM 1447 C CA . PRO A 1 186 ? 39.026 -25.798 -9.048 1.00 36.78 186 PRO A CA 1
ATOM 1448 C C . PRO A 1 186 ? 40.107 -26.173 -10.070 1.00 36.78 186 PRO A C 1
ATOM 1450 O O . PRO A 1 186 ? 40.287 -27.351 -10.378 1.00 36.78 186 PRO A O 1
ATOM 1453 N N . GLY A 1 187 ? 40.750 -25.159 -10.650 1.00 47.34 187 GLY A N 1
ATOM 1454 C CA . GLY A 1 187 ? 41.831 -25.331 -11.617 1.00 47.34 187 GLY A CA 1
ATOM 1455 C C . GLY A 1 187 ? 43.047 -26.017 -10.992 1.00 47.34 187 GLY A C 1
ATOM 1456 O O . GLY A 1 187 ? 43.374 -25.751 -9.834 1.00 47.34 187 GLY A O 1
ATOM 1457 N N . ASN A 1 188 ? 43.668 -26.895 -11.785 1.00 35.62 188 ASN A N 1
ATOM 1458 C CA . ASN A 1 188 ? 45.043 -27.374 -11.614 1.00 35.62 188 ASN A CA 1
ATOM 1459 C C . ASN A 1 188 ? 46.040 -26.288 -12.022 1.00 35.62 188 ASN A C 1
ATOM 1461 O O . ASN A 1 188 ? 45.734 -25.571 -13.004 1.00 35.62 188 ASN A O 1
#

Sequence (188 aa):
AILGTGSNSCLYDGERIVKNIRPGGYVLGDEGSAASLGRMFLSDYIKELLPDEVSDDFRSEYGLDYNAVVNLVYKSPHPAADVAAFAPYVMKWRDEPYLHEMICRNFRNFIERSLLRYEVPQAESAAGPAPAYPEVSVTGSFGCACRDILEGLASGYGLRFVRFMPAPMDGLLLYHRKNIGRKPLPGN

Foldseek 3Di:
DEAELFDWDFDDPPPDTPDTDDQCPLPGHSQNHLLVLLVLVLVCLQVVNDDPVLNVVCCVVPVDHPVNSVCLCPPDPCNSVSSSVCSVVLVVCCVPVVSVVSSLVSVVRCCVRGQLVQADPFDQDPVGTDQRGDADAYEAQSCVVCVVSNCVVQVVVSYHHDYYHHHVVVVVVVVCVVCVPDDDDPDD

pLDDT: mean 88.52, std 15.91, range [35.62, 98.75]

InterPro domains:
  IPR043129 ATPase, nucleotide binding domain [SSF53067] (2-178)

Radius of gyration: 19.77 Å; Cα contacts (8 Å, |Δi|>4): 260; chains: 1; bounding box: 67×39×57 Å